Protein AF-A0A7C4MNN7-F1 (afdb_monomer_lite)

Foldseek 3Di:
DDPVVVVVVVVVVVCCVVPNPVRVVVVVVVVVVVVVVVVVVVLLVVLVVLVVVVVVVVVVPDDDDLADEAEECDGPSVVVSLCVVNPLSHLYAHQLVSLLVVLLVQFDPVCSVVLSVLSVVLLLDQALVSSLVSLVVSLVVCVVTGPVSSVSCVVCVVRNCSCNVLSPDPQLSVQSNDPCQPVVLVVQLCVQCVPVPDDDDPVSVVVSNVVSNVVVVVVDDDRGPPVCVVVSVVSSVVVSVVVVVVVVVVVVD

Structure (mmCIF, N/CA/C/O backbone):
data_AF-A0A7C4MNN7-F1
#
_entry.id   AF-A0A7C4MNN7-F1
#
loop_
_atom_site.group_PDB
_atom_site.id
_atom_site.type_symbol
_atom_site.label_atom_id
_atom_site.label_alt_id
_atom_site.label_comp_id
_atom_site.label_asym_id
_atom_site.label_entity_id
_atom_site.label_seq_id
_atom_site.pdbx_PDB_ins_code
_atom_site.Cartn_x
_atom_site.Cartn_y
_atom_site.Cartn_z
_atom_site.occupancy
_atom_site.B_iso_or_equiv
_atom_site.auth_seq_id
_atom_site.auth_comp_id
_atom_site.auth_asym_id
_atom_site.auth_atom_id
_atom_site.pdbx_PDB_model_num
ATOM 1 N N . MET A 1 1 ? 24.373 -1.310 -33.845 1.00 52.50 1 MET A N 1
ATOM 2 C CA . MET A 1 1 ? 24.826 -1.019 -32.458 1.00 52.50 1 MET A CA 1
ATOM 3 C C . MET A 1 1 ? 24.896 0.498 -32.294 1.00 52.50 1 MET A C 1
ATOM 5 O O . MET A 1 1 ? 25.499 1.123 -33.154 1.00 52.50 1 MET A O 1
ATOM 9 N N . LYS A 1 2 ? 24.251 1.105 -31.281 1.00 61.91 2 LYS A N 1
ATOM 10 C CA . LYS A 1 2 ? 24.210 2.578 -31.133 1.00 61.91 2 LYS A CA 1
ATOM 11 C C . LYS A 1 2 ? 25.632 3.145 -30.982 1.00 61.91 2 LYS A C 1
ATOM 13 O O . LYS A 1 2 ? 26.471 2.534 -30.321 1.00 61.91 2 LYS A O 1
ATOM 18 N N . GLU A 1 3 ? 25.910 4.297 -31.586 1.00 56.69 3 GLU A N 1
ATOM 19 C CA . GLU A 1 3 ? 27.247 4.918 -31.630 1.00 56.69 3 GLU A CA 1
ATOM 20 C C . GLU A 1 3 ? 27.840 5.160 -30.226 1.00 56.69 3 GLU A C 1
ATOM 22 O O . GLU A 1 3 ? 29.026 4.930 -29.976 1.00 56.69 3 GLU A O 1
ATOM 27 N N . THR A 1 4 ? 26.976 5.487 -29.262 1.00 60.72 4 THR A N 1
ATOM 28 C CA . THR A 1 4 ? 27.293 5.624 -27.832 1.00 60.72 4 THR A CA 1
ATOM 29 C C . THR A 1 4 ? 27.805 4.326 -27.201 1.00 60.72 4 THR A C 1
ATOM 31 O O . THR A 1 4 ? 28.711 4.348 -26.369 1.00 60.72 4 THR A O 1
ATOM 34 N N . THR A 1 5 ? 27.292 3.173 -27.633 1.00 64.56 5 THR A N 1
ATOM 35 C CA . THR A 1 5 ? 27.749 1.849 -27.189 1.00 64.56 5 THR A CA 1
ATOM 36 C C . THR A 1 5 ? 29.145 1.528 -27.729 1.00 64.56 5 THR A C 1
ATOM 38 O O . THR A 1 5 ? 29.947 0.914 -27.027 1.00 64.56 5 THR A O 1
ATOM 41 N N . ARG A 1 6 ? 29.469 1.967 -28.955 1.00 67.75 6 ARG A N 1
ATOM 42 C CA . ARG A 1 6 ? 30.790 1.756 -29.577 1.00 67.75 6 ARG A CA 1
ATOM 43 C C . ARG A 1 6 ? 31.863 2.625 -28.912 1.00 67.75 6 ARG A C 1
ATOM 45 O O . ARG A 1 6 ? 32.939 2.116 -28.607 1.00 67.75 6 ARG A O 1
ATOM 52 N N . LYS A 1 7 ? 31.534 3.887 -28.604 1.00 67.62 7 LYS A N 1
ATOM 53 C CA . LYS A 1 7 ? 32.402 4.811 -27.849 1.00 67.62 7 LYS A CA 1
ATOM 54 C C . LYS A 1 7 ? 32.669 4.312 -26.421 1.00 67.62 7 LYS A C 1
ATOM 56 O O . LYS A 1 7 ? 33.826 4.252 -26.021 1.00 67.62 7 LYS A O 1
ATOM 61 N N . ARG A 1 8 ? 31.643 3.830 -25.700 1.00 65.75 8 ARG A N 1
ATOM 62 C CA . ARG A 1 8 ? 31.816 3.204 -24.368 1.00 65.75 8 ARG A CA 1
ATOM 63 C C . ARG A 1 8 ? 32.746 1.990 -24.391 1.00 65.75 8 ARG A C 1
ATOM 65 O O . ARG A 1 8 ? 33.604 1.878 -23.526 1.00 65.75 8 ARG A O 1
ATOM 72 N N . LYS A 1 9 ? 32.598 1.094 -25.374 1.00 69.69 9 LYS A N 1
ATOM 73 C CA . LYS A 1 9 ? 33.459 -0.097 -25.484 1.00 69.69 9 LYS A CA 1
ATOM 74 C C . LYS A 1 9 ? 34.927 0.270 -25.728 1.00 69.69 9 LYS A C 1
ATOM 76 O O . LYS A 1 9 ? 35.781 -0.288 -25.053 1.00 69.69 9 LYS A O 1
ATOM 81 N N . LYS A 1 10 ? 35.214 1.228 -26.623 1.00 72.38 10 LYS A N 1
ATOM 82 C CA . LYS A 1 10 ? 36.588 1.723 -26.847 1.00 72.38 10 LYS A CA 1
ATOM 83 C C . LYS A 1 10 ? 37.181 2.387 -25.598 1.00 72.38 10 LYS A C 1
ATOM 85 O O . LYS A 1 10 ? 38.323 2.109 -25.263 1.00 72.38 10 LYS A O 1
ATOM 90 N N . ALA A 1 11 ? 36.396 3.195 -24.883 1.00 67.81 11 ALA A N 1
ATOM 91 C CA . ALA A 1 11 ? 36.844 3.840 -23.647 1.00 67.81 11 ALA A CA 1
ATOM 92 C C . ALA A 1 11 ? 37.175 2.831 -22.531 1.00 67.81 11 ALA A C 1
ATOM 94 O O . ALA A 1 11 ? 38.166 3.002 -21.836 1.00 67.81 11 ALA A O 1
ATOM 95 N N . ILE A 1 12 ? 36.389 1.754 -22.389 1.00 66.75 12 ILE A N 1
ATOM 96 C CA . ILE A 1 12 ? 36.645 0.687 -21.404 1.00 66.75 12 ILE A CA 1
ATOM 97 C C . ILE A 1 12 ? 37.947 -0.068 -21.707 1.00 66.75 12 ILE A C 1
ATOM 99 O O . ILE A 1 12 ? 38.637 -0.470 -20.775 1.00 66.75 12 ILE A O 1
ATOM 103 N N . VAL A 1 13 ? 38.278 -0.276 -22.987 1.00 70.12 13 VAL A N 1
ATOM 104 C CA . VAL A 1 13 ? 39.542 -0.916 -23.393 1.00 70.12 13 VAL A CA 1
ATOM 105 C C . VAL A 1 13 ? 40.729 -0.020 -23.037 1.00 70.12 13 VAL A C 1
ATOM 107 O O . VAL A 1 13 ? 41.607 -0.471 -22.312 1.00 70.12 13 VAL A O 1
ATOM 110 N N . GLY A 1 14 ? 40.686 1.265 -23.411 1.00 67.31 14 GLY A N 1
ATOM 111 C CA . GLY A 1 14 ? 41.754 2.215 -23.069 1.00 67.31 14 GLY A CA 1
ATOM 112 C C . GLY A 1 14 ? 41.933 2.425 -21.560 1.00 67.31 14 GLY A C 1
ATOM 113 O O . GLY A 1 14 ? 43.054 2.536 -21.080 1.00 67.31 14 GLY A O 1
ATOM 114 N N . PHE A 1 15 ? 40.849 2.396 -20.776 1.00 65.00 15 PHE A N 1
ATOM 115 C CA . PHE A 1 15 ? 40.939 2.450 -19.310 1.00 65.00 15 PHE A CA 1
ATOM 116 C C . PHE A 1 15 ? 41.583 1.194 -18.708 1.00 65.00 15 PHE A C 1
ATOM 118 O O . PHE A 1 15 ? 42.353 1.295 -17.757 1.00 65.00 15 PHE A O 1
ATOM 125 N N . LYS A 1 16 ? 41.271 0.005 -19.248 1.00 63.81 16 LYS A N 1
ATOM 126 C CA . LYS A 1 16 ? 41.870 -1.265 -18.800 1.00 63.81 16 LYS A CA 1
ATOM 127 C C . LYS A 1 16 ? 43.369 -1.317 -19.066 1.00 63.81 16 LYS A C 1
ATOM 129 O O . LYS A 1 16 ? 44.090 -1.847 -18.228 1.00 63.81 16 LYS A O 1
ATOM 134 N N . GLU A 1 17 ? 43.802 -0.771 -20.199 1.00 71.75 17 GLU A N 1
ATOM 135 C CA . GLU A 1 17 ? 45.216 -0.660 -20.570 1.00 71.75 17 GLU A CA 1
ATOM 136 C C . GLU A 1 17 ? 45.958 0.366 -19.699 1.00 71.75 17 GLU A C 1
ATOM 138 O O . GLU A 1 17 ? 47.092 0.116 -19.310 1.00 71.75 17 GLU A O 1
ATOM 143 N N . ALA A 1 18 ? 45.312 1.480 -19.337 1.00 67.06 18 ALA A N 1
ATOM 144 C CA . ALA A 1 18 ? 45.946 2.563 -18.581 1.00 67.06 18 ALA A CA 1
ATOM 145 C C . ALA A 1 18 ? 46.021 2.337 -17.060 1.00 67.06 18 ALA A C 1
ATOM 147 O O . ALA A 1 18 ? 46.969 2.789 -16.426 1.00 67.06 18 ALA A O 1
ATOM 148 N N . CYS A 1 19 ? 45.021 1.688 -16.453 1.00 72.31 19 CYS A N 1
ATOM 149 C CA . CYS A 1 19 ? 44.894 1.633 -14.989 1.00 72.31 19 CYS A CA 1
ATOM 150 C C . CYS A 1 19 ? 44.967 0.215 -14.404 1.00 72.31 19 CYS A C 1
ATOM 152 O O . CYS A 1 19 ? 45.047 0.059 -13.191 1.00 72.31 19 CYS A O 1
ATOM 154 N N . GLY A 1 20 ? 44.938 -0.827 -15.241 1.00 82.50 20 GLY A N 1
ATOM 155 C CA . GLY A 1 20 ? 44.898 -2.216 -14.787 1.00 82.50 20 GLY A CA 1
ATOM 156 C C . GLY A 1 20 ? 43.506 -2.668 -14.323 1.00 82.50 20 GLY A C 1
ATOM 157 O O . GLY A 1 20 ? 42.661 -1.892 -13.869 1.00 82.50 20 GLY A O 1
ATOM 158 N N . ARG A 1 21 ? 43.229 -3.970 -14.471 1.00 76.31 21 ARG A N 1
ATOM 159 C CA . ARG A 1 21 ? 41.903 -4.555 -14.195 1.00 76.31 21 ARG A CA 1
ATOM 160 C C . ARG A 1 21 ? 41.518 -4.483 -12.714 1.00 76.31 21 ARG A C 1
ATOM 162 O O . ARG A 1 21 ? 40.342 -4.278 -12.424 1.00 76.31 21 ARG A O 1
ATOM 169 N N . GLU A 1 22 ? 42.483 -4.641 -11.811 1.00 80.44 22 GLU A N 1
ATOM 170 C CA . GLU A 1 22 ? 42.262 -4.596 -10.359 1.00 80.44 22 GLU A CA 1
ATOM 171 C C . GLU A 1 22 ? 41.861 -3.204 -9.886 1.00 80.44 22 GLU A C 1
ATOM 173 O O . GLU A 1 22 ? 40.841 -3.066 -9.218 1.00 80.44 22 GLU A O 1
ATOM 178 N N . TRP A 1 23 ? 42.571 -2.166 -10.332 1.00 82.12 23 TRP A N 1
ATOM 179 C CA . TRP A 1 23 ? 42.227 -0.786 -9.996 1.00 82.12 23 TRP A CA 1
ATOM 180 C C . TRP A 1 23 ? 40.814 -0.424 -10.462 1.00 82.12 23 TRP A C 1
ATOM 182 O O . TRP A 1 23 ? 40.048 0.177 -9.716 1.00 82.12 23 TRP A O 1
ATOM 192 N N . ILE A 1 24 ? 40.413 -0.839 -11.671 1.00 79.62 24 ILE A N 1
ATOM 193 C CA . ILE A 1 24 ? 39.045 -0.605 -12.163 1.00 79.62 24 ILE A CA 1
ATOM 194 C C . ILE A 1 24 ? 38.013 -1.312 -11.282 1.00 79.62 24 ILE A C 1
ATOM 196 O O . ILE A 1 24 ? 36.966 -0.732 -10.998 1.00 79.62 24 ILE A O 1
ATOM 200 N N . LEU A 1 25 ? 38.274 -2.553 -10.864 1.00 81.38 25 LEU A N 1
ATOM 201 C CA . LEU A 1 25 ? 37.376 -3.283 -9.969 1.00 81.38 25 LEU A CA 1
ATOM 202 C C . LEU A 1 25 ? 37.276 -2.601 -8.603 1.00 81.38 25 LEU A C 1
ATOM 204 O O . LEU A 1 25 ? 36.169 -2.446 -8.096 1.00 81.38 25 LEU A O 1
ATOM 208 N N . GLU A 1 26 ? 38.396 -2.136 -8.053 1.00 86.06 26 GLU A N 1
ATOM 209 C CA . GLU A 1 26 ? 38.431 -1.416 -6.782 1.00 86.06 26 GLU A CA 1
ATOM 210 C C . GLU A 1 26 ? 37.688 -0.076 -6.870 1.00 86.06 26 GLU A C 1
ATOM 212 O O . GLU A 1 26 ? 36.871 0.241 -6.006 1.00 86.06 26 GLU A O 1
ATOM 217 N N . GLN A 1 27 ? 37.891 0.694 -7.943 1.00 83.88 27 GLN A N 1
ATOM 218 C CA . GLN A 1 27 ? 37.164 1.947 -8.159 1.00 83.88 27 GLN A CA 1
ATOM 219 C C . GLN A 1 27 ? 35.667 1.711 -8.358 1.00 83.88 27 GLN A C 1
ATOM 221 O O . GLN A 1 27 ? 34.851 2.430 -7.783 1.00 83.88 27 GLN A O 1
ATOM 226 N N . LEU A 1 28 ? 35.281 0.686 -9.124 1.00 83.69 28 LEU A N 1
ATOM 227 C CA . LEU A 1 28 ? 33.875 0.310 -9.259 1.00 83.69 28 LEU A CA 1
ATOM 228 C C . LEU A 1 28 ? 33.287 -0.083 -7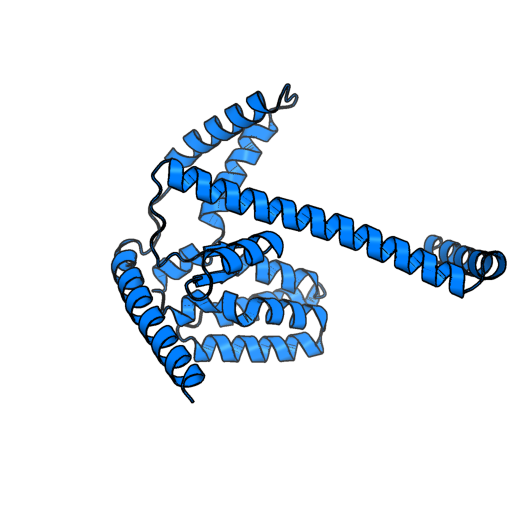.904 1.00 83.69 28 LEU A C 1
ATOM 230 O O . LEU A 1 28 ? 32.210 0.399 -7.566 1.00 83.69 28 LEU A O 1
ATOM 234 N N . TYR A 1 29 ? 33.996 -0.897 -7.119 1.00 87.75 29 TYR A N 1
ATOM 235 C CA . TYR A 1 29 ? 33.568 -1.282 -5.778 1.00 87.75 29 TYR A CA 1
ATOM 236 C C . TYR A 1 29 ? 33.363 -0.054 -4.882 1.00 87.75 29 TYR A C 1
ATOM 238 O O . TYR A 1 29 ? 32.280 0.102 -4.329 1.00 87.75 29 TYR A O 1
ATOM 246 N N . ARG A 1 30 ? 34.326 0.876 -4.826 1.00 82.88 30 ARG A N 1
ATOM 247 C CA . ARG A 1 30 ? 34.211 2.127 -4.054 1.00 82.88 30 ARG A CA 1
ATOM 248 C C . ARG A 1 30 ? 33.026 2.988 -4.499 1.00 82.88 30 ARG A C 1
ATOM 250 O O . ARG A 1 30 ? 32.321 3.549 -3.660 1.00 82.88 30 ARG A O 1
ATOM 257 N N . ILE A 1 31 ? 32.771 3.089 -5.805 1.00 86.62 31 ILE A N 1
ATOM 258 C CA . ILE A 1 31 ? 31.608 3.817 -6.338 1.00 86.62 31 ILE A CA 1
ATOM 259 C C . ILE A 1 31 ? 30.303 3.136 -5.904 1.00 86.62 31 ILE A C 1
ATOM 261 O O . ILE A 1 31 ? 29.375 3.812 -5.458 1.00 86.62 31 ILE A O 1
ATOM 265 N N . TYR A 1 32 ? 30.224 1.807 -6.000 1.00 85.69 32 TYR A N 1
ATOM 266 C CA . TYR A 1 32 ? 29.048 1.057 -5.559 1.00 85.69 32 TYR A CA 1
ATOM 267 C C . TYR A 1 32 ? 28.831 1.156 -4.049 1.00 85.69 32 TYR A C 1
ATOM 269 O O . TYR A 1 32 ? 27.701 1.357 -3.613 1.00 85.69 32 TYR A O 1
ATOM 277 N N . GLU A 1 33 ? 29.891 1.045 -3.256 1.00 86.06 33 GLU A N 1
ATOM 278 C CA . GLU A 1 33 ? 29.841 1.109 -1.799 1.00 86.06 33 GLU A CA 1
ATOM 279 C C . GLU A 1 33 ? 29.432 2.501 -1.310 1.00 86.06 33 GLU A C 1
ATOM 281 O O . GLU A 1 33 ? 28.479 2.620 -0.543 1.00 86.06 33 GLU A O 1
ATOM 286 N N . SER A 1 34 ? 30.066 3.562 -1.816 1.00 86.81 34 SER A N 1
ATOM 287 C CA . SER A 1 34 ? 29.692 4.944 -1.479 1.00 86.81 34 SER A CA 1
ATOM 288 C C . SER A 1 34 ? 28.270 5.289 -1.934 1.00 86.81 34 SER A C 1
ATOM 290 O O . SER A 1 34 ? 27.502 5.890 -1.180 1.00 86.81 34 SER A O 1
ATOM 292 N N . GLY A 1 35 ? 27.870 4.848 -3.132 1.00 82.44 35 GLY A N 1
ATOM 293 C CA . GLY A 1 35 ? 26.500 4.996 -3.622 1.00 82.44 35 GLY A CA 1
ATOM 294 C C . GLY A 1 35 ? 25.481 4.269 -2.739 1.00 82.44 35 GLY A C 1
ATOM 295 O O . GLY A 1 35 ? 24.437 4.834 -2.405 1.00 82.44 35 GLY A O 1
ATOM 296 N N . LYS A 1 36 ? 25.799 3.043 -2.306 1.00 85.94 36 LYS A N 1
ATOM 297 C CA . LYS A 1 36 ? 24.973 2.264 -1.378 1.00 85.94 36 LYS A CA 1
ATOM 298 C C . LYS A 1 36 ? 24.852 2.958 -0.021 1.00 85.94 36 LYS A C 1
ATOM 300 O O . LYS A 1 36 ? 23.736 3.127 0.453 1.00 85.94 36 LYS A O 1
ATOM 305 N N . GLN A 1 37 ? 25.955 3.431 0.558 1.00 82.69 37 GLN A N 1
ATOM 306 C CA . GLN A 1 37 ? 25.950 4.168 1.829 1.00 82.69 37 GLN A CA 1
ATOM 307 C C . GLN A 1 37 ? 25.085 5.435 1.759 1.00 82.69 37 GLN A C 1
ATOM 309 O O . GLN A 1 37 ? 24.302 5.707 2.672 1.00 82.69 37 GLN A O 1
ATOM 314 N N . GLY A 1 38 ? 25.179 6.195 0.663 1.00 80.94 38 GLY A N 1
ATOM 315 C CA . GLY A 1 38 ? 24.339 7.374 0.444 1.00 80.94 38 GLY A CA 1
ATOM 316 C C . GLY A 1 38 ? 22.850 7.027 0.372 1.00 80.94 38 GLY A C 1
ATOM 317 O O . GLY A 1 38 ? 22.022 7.687 1.004 1.00 80.94 38 GLY A O 1
ATOM 318 N N . PHE A 1 39 ? 22.506 5.957 -0.349 1.00 77.69 39 PHE A N 1
ATOM 319 C CA . PHE A 1 39 ? 21.133 5.465 -0.428 1.00 77.69 39 PHE A CA 1
ATOM 320 C C . PHE A 1 39 ? 20.619 4.963 0.929 1.00 77.69 39 PHE A C 1
ATOM 322 O O . PHE A 1 39 ? 19.524 5.340 1.346 1.00 77.69 39 PHE A O 1
ATOM 329 N N . ASP A 1 40 ? 21.416 4.179 1.654 1.00 80.00 40 ASP A N 1
ATOM 330 C CA . ASP A 1 40 ? 21.067 3.655 2.977 1.00 80.00 40 ASP A CA 1
ATOM 331 C C . ASP A 1 40 ? 20.830 4.795 3.981 1.00 80.00 40 ASP A C 1
ATOM 333 O O . ASP A 1 40 ? 19.839 4.777 4.714 1.00 80.00 40 ASP A O 1
ATOM 337 N N . SER A 1 41 ? 21.663 5.842 3.951 1.00 81.38 41 SER A N 1
ATOM 338 C CA . SER A 1 41 ? 21.472 7.063 4.746 1.00 81.38 41 SER A CA 1
ATOM 339 C C . SER A 1 41 ? 20.153 7.770 4.412 1.00 81.38 41 SER A C 1
ATOM 341 O O . SER A 1 41 ? 19.371 8.105 5.306 1.00 81.38 41 SER A O 1
ATOM 343 N N . MET A 1 42 ? 19.838 7.932 3.122 1.00 77.88 42 MET A N 1
ATOM 344 C CA . MET A 1 42 ? 18.561 8.507 2.685 1.00 77.88 42 MET A CA 1
ATOM 345 C C . MET A 1 42 ? 17.362 7.681 3.175 1.00 77.88 42 MET A C 1
ATOM 347 O O . MET A 1 42 ? 16.384 8.241 3.676 1.00 77.88 42 MET A O 1
ATOM 351 N N . MET A 1 43 ? 17.435 6.354 3.072 1.00 77.81 43 MET A N 1
ATOM 352 C CA . MET A 1 43 ? 16.369 5.466 3.538 1.00 77.81 43 MET A CA 1
ATOM 353 C C . MET A 1 43 ? 16.216 5.504 5.061 1.00 77.81 43 MET A C 1
ATOM 355 O O . MET A 1 43 ? 15.090 5.500 5.565 1.00 77.81 43 MET A O 1
ATOM 359 N N . MET A 1 44 ? 17.322 5.596 5.799 1.00 79.31 44 MET A N 1
ATOM 360 C CA . MET A 1 44 ? 17.313 5.734 7.254 1.00 79.31 44 MET A CA 1
ATOM 361 C C . MET A 1 44 ? 16.694 7.065 7.695 1.00 79.31 44 MET A C 1
ATOM 363 O O . MET A 1 44 ? 15.917 7.085 8.649 1.00 79.31 44 MET A O 1
ATOM 367 N N . ASN A 1 45 ? 16.934 8.152 6.955 1.00 86.25 45 ASN A N 1
ATOM 368 C CA . ASN A 1 45 ? 16.274 9.437 7.195 1.00 86.25 45 ASN A CA 1
ATOM 369 C C . ASN A 1 45 ? 14.752 9.339 7.043 1.00 86.25 45 ASN A C 1
ATOM 371 O O . ASN A 1 45 ? 14.020 9.866 7.877 1.00 86.25 45 ASN A O 1
ATOM 375 N N . LEU A 1 46 ? 14.263 8.616 6.032 1.00 83.38 46 LEU A N 1
ATOM 376 C CA . LEU A 1 46 ? 12.826 8.400 5.853 1.00 83.38 46 LEU A CA 1
ATOM 377 C C . LEU A 1 46 ? 12.214 7.609 7.023 1.00 83.38 46 LEU A C 1
ATOM 379 O O . LEU A 1 46 ? 11.141 7.963 7.514 1.00 83.38 46 LEU A O 1
ATOM 383 N N . GLY A 1 47 ? 12.910 6.572 7.501 1.00 86.62 47 GLY A N 1
ATOM 384 C CA . GLY A 1 47 ? 12.511 5.827 8.700 1.00 86.62 47 GLY A CA 1
ATOM 385 C C . GLY A 1 47 ? 12.481 6.710 9.953 1.00 86.62 47 GLY A C 1
ATOM 386 O O . GLY A 1 47 ? 11.493 6.726 10.689 1.00 86.62 47 GLY A O 1
ATOM 387 N N . LYS A 1 48 ? 13.512 7.541 10.149 1.00 89.19 48 LYS A N 1
ATOM 388 C CA . LYS A 1 48 ? 13.582 8.509 11.253 1.00 89.19 48 LYS A CA 1
ATOM 389 C C . LYS A 1 48 ? 12.417 9.500 11.219 1.00 89.19 48 LYS A C 1
ATOM 391 O O . LYS A 1 48 ? 11.744 9.676 12.231 1.00 89.19 48 LYS A O 1
ATOM 396 N N . MET A 1 49 ? 12.122 10.076 10.053 1.00 90.31 49 MET A N 1
ATOM 397 C CA . MET A 1 49 ? 10.979 10.979 9.875 1.00 90.31 49 MET A CA 1
ATOM 398 C C . MET A 1 49 ? 9.649 10.296 10.215 1.00 90.31 49 MET A C 1
ATOM 400 O O . MET A 1 49 ? 8.781 10.914 10.833 1.00 90.31 49 MET A O 1
ATOM 404 N N . MET A 1 50 ? 9.482 9.021 9.849 1.00 90.31 50 MET A N 1
ATOM 405 C CA . MET A 1 50 ? 8.294 8.247 10.216 1.00 90.31 50 MET A CA 1
ATOM 406 C C . MET A 1 50 ? 8.183 8.088 11.736 1.00 90.31 50 MET A C 1
ATOM 408 O O . MET A 1 50 ? 7.127 8.361 12.306 1.00 90.31 50 MET A O 1
ATOM 412 N N . ALA A 1 51 ? 9.270 7.694 12.404 1.00 90.50 51 ALA A N 1
ATOM 413 C CA . ALA A 1 51 ? 9.294 7.547 13.858 1.00 90.50 51 ALA A CA 1
ATOM 414 C C . ALA A 1 51 ? 8.955 8.869 14.564 1.00 90.50 51 ALA A C 1
ATOM 416 O O . ALA A 1 51 ? 8.099 8.894 15.451 1.00 90.50 51 ALA A O 1
ATOM 417 N N . GLU A 1 52 ? 9.579 9.971 14.140 1.00 93.19 52 GLU A N 1
ATOM 418 C CA . GLU A 1 52 ? 9.322 11.319 14.657 1.00 93.19 52 GLU A CA 1
ATOM 419 C C . GLU A 1 52 ? 7.867 11.744 14.459 1.00 93.19 52 GLU A C 1
ATOM 421 O O . GLU A 1 52 ? 7.258 12.294 15.377 1.00 93.19 52 GLU A O 1
ATOM 426 N N . THR A 1 53 ? 7.290 11.439 13.295 1.00 91.81 53 THR A N 1
ATOM 427 C CA . THR A 1 53 ? 5.889 11.741 12.983 1.00 91.81 53 THR A CA 1
ATOM 428 C C . THR A 1 53 ? 4.940 10.982 13.905 1.00 91.81 53 THR A C 1
ATOM 430 O O . THR A 1 53 ? 4.037 11.592 14.475 1.00 91.81 53 THR A O 1
ATOM 433 N N . ILE A 1 54 ? 5.163 9.680 14.113 1.00 90.50 54 ILE A N 1
ATOM 434 C CA . ILE A 1 54 ? 4.342 8.874 15.028 1.00 90.50 54 ILE A CA 1
ATOM 435 C C . ILE A 1 54 ? 4.429 9.435 16.455 1.00 90.50 54 ILE A C 1
ATOM 437 O O . ILE A 1 54 ? 3.399 9.707 17.068 1.00 90.50 54 ILE A O 1
ATOM 441 N N . MET A 1 55 ? 5.644 9.684 16.961 1.00 91.56 55 MET A N 1
ATOM 442 C CA . MET A 1 55 ? 5.845 10.257 18.301 1.00 91.56 55 MET A CA 1
ATOM 443 C C . MET A 1 55 ? 5.205 11.640 18.439 1.00 91.56 55 MET A C 1
ATOM 445 O O . MET A 1 55 ? 4.681 12.001 19.492 1.00 91.56 55 MET A O 1
ATOM 449 N N . TYR A 1 56 ? 5.259 12.456 17.387 1.00 94.19 56 TYR A N 1
ATOM 450 C CA . TYR A 1 56 ? 4.588 13.747 17.368 1.00 94.19 56 TYR A CA 1
ATOM 451 C C . TYR A 1 56 ? 3.065 13.590 17.457 1.00 94.19 56 TYR A C 1
ATOM 453 O O . TYR A 1 56 ? 2.446 14.268 18.272 1.00 94.19 56 TYR A O 1
ATOM 461 N N . MET A 1 57 ? 2.466 12.679 16.687 1.00 92.62 57 MET A N 1
ATOM 462 C CA . MET A 1 57 ? 1.022 12.422 16.727 1.00 92.62 57 MET A CA 1
ATOM 463 C C . MET A 1 57 ? 0.558 11.905 18.096 1.00 92.62 57 MET A C 1
ATOM 465 O O . MET A 1 57 ? -0.441 12.395 18.618 1.00 92.62 57 MET A O 1
ATOM 469 N N . GLU A 1 58 ? 1.299 10.986 18.715 1.00 92.25 58 GLU A N 1
ATOM 470 C CA . GLU A 1 58 ? 1.001 10.486 20.067 1.00 92.25 58 GLU A CA 1
ATOM 471 C C . GLU A 1 58 ? 1.080 11.597 21.117 1.00 92.25 58 GLU A C 1
ATOM 473 O O . GLU A 1 58 ? 0.162 11.753 21.920 1.00 92.25 58 GLU A O 1
ATOM 478 N N . ARG A 1 59 ? 2.118 12.447 21.066 1.00 94.94 59 ARG A N 1
ATOM 479 C CA . ARG A 1 59 ? 2.224 13.633 21.940 1.00 94.94 59 ARG A CA 1
ATOM 480 C C . ARG A 1 59 ? 1.071 14.617 21.751 1.00 94.94 59 ARG A C 1
ATOM 482 O O . ARG A 1 59 ? 0.758 15.376 22.661 1.00 94.94 59 ARG A O 1
ATOM 489 N N . ARG A 1 60 ? 0.446 14.623 20.572 1.00 94.94 60 ARG A N 1
ATOM 490 C CA . ARG A 1 60 ? -0.756 15.412 20.264 1.00 94.94 60 ARG A CA 1
ATOM 491 C C . ARG A 1 60 ? -2.057 14.706 20.664 1.00 94.94 60 ARG A C 1
ATOM 493 O O . ARG A 1 60 ? -3.121 15.276 20.446 1.00 94.94 60 ARG A O 1
ATOM 500 N N . GLY A 1 61 ? -1.978 13.513 21.254 1.00 93.31 61 GLY A N 1
ATOM 501 C CA . GLY A 1 61 ? -3.111 12.767 21.796 1.00 93.31 61 GLY A CA 1
ATOM 502 C C . GLY A 1 61 ? -3.619 11.628 20.912 1.00 93.31 61 GLY A C 1
ATOM 503 O O . GLY A 1 61 ? -4.611 11.000 21.278 1.00 93.31 61 GLY A O 1
ATOM 504 N N . LEU A 1 62 ? -2.974 11.329 19.774 1.00 91.44 62 LEU A N 1
ATOM 505 C CA . LEU A 1 62 ? -3.366 10.180 18.955 1.00 91.44 62 LEU A CA 1
ATOM 506 C C . LEU A 1 62 ? -3.052 8.879 19.702 1.00 91.44 62 LEU A C 1
ATOM 508 O O . LEU A 1 62 ? -1.896 8.481 19.819 1.00 91.44 62 LEU A O 1
ATOM 512 N N . GLN A 1 63 ? -4.096 8.200 20.166 1.00 87.75 63 GLN A N 1
ATOM 513 C CA . GLN A 1 63 ? -3.981 6.860 20.728 1.00 87.75 63 GLN A CA 1
ATOM 514 C C . GLN A 1 63 ? -3.861 5.864 19.576 1.00 87.75 63 GLN A C 1
ATOM 516 O O . GLN A 1 63 ? -4.825 5.633 18.848 1.00 87.75 63 GLN A O 1
ATOM 521 N N . ILE A 1 64 ? -2.672 5.295 19.382 1.00 83.69 64 ILE A N 1
ATOM 522 C CA . ILE A 1 64 ? -2.452 4.236 18.394 1.00 83.69 64 ILE A CA 1
ATOM 523 C C . ILE A 1 64 ? -2.763 2.905 19.087 1.00 83.69 64 ILE A C 1
ATOM 525 O O . ILE A 1 64 ? -1.973 2.460 19.925 1.00 83.69 64 ILE A O 1
ATOM 529 N N . PRO A 1 65 ? -3.915 2.267 18.800 1.00 77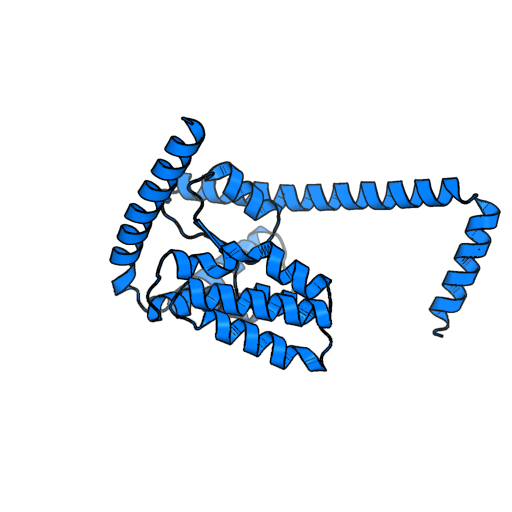.81 65 PRO A N 1
ATOM 530 C CA . PRO A 1 65 ? -4.276 1.029 19.468 1.00 77.81 65 PRO A CA 1
ATOM 531 C C . PRO A 1 65 ? -3.293 -0.081 19.092 1.00 77.81 65 PRO A C 1
ATOM 533 O O . PRO A 1 65 ? -2.614 -0.029 18.066 1.00 77.81 65 PRO A O 1
ATOM 536 N N . ARG A 1 66 ? -3.258 -1.151 19.894 1.00 70.94 66 ARG A N 1
ATOM 537 C CA . ARG A 1 66 ? -2.382 -2.310 19.639 1.00 70.94 66 ARG A CA 1
ATOM 538 C C . ARG A 1 66 ? -2.618 -2.971 18.274 1.00 70.94 66 ARG A C 1
ATOM 540 O O . ARG A 1 66 ? -1.775 -3.745 17.837 1.00 70.94 66 ARG A O 1
ATOM 547 N N . ARG A 1 67 ? -3.759 -2.705 17.631 1.00 80.25 67 ARG A N 1
ATOM 548 C CA . ARG A 1 67 ? -4.225 -3.384 16.419 1.00 80.25 67 ARG A CA 1
ATOM 549 C C . ARG A 1 67 ? -4.583 -2.366 15.350 1.00 80.25 67 ARG A C 1
ATOM 551 O O . ARG A 1 67 ? -5.736 -1.998 15.162 1.00 80.25 67 ARG A O 1
ATOM 558 N N . VAL A 1 68 ? -3.543 -1.912 14.663 1.00 88.62 68 VAL A N 1
ATOM 559 C CA . VAL A 1 68 ? -3.626 -1.021 13.504 1.00 88.62 68 VAL A CA 1
ATOM 560 C C . VAL A 1 68 ? -3.115 -1.771 12.287 1.00 88.62 68 VAL A C 1
ATOM 562 O O . VAL A 1 68 ? -2.041 -2.368 12.334 1.00 88.62 68 VAL A O 1
ATOM 565 N N . ILE A 1 69 ? -3.875 -1.718 11.193 1.00 91.38 69 ILE A N 1
ATOM 566 C CA . ILE A 1 69 ? -3.393 -2.164 9.887 1.00 91.38 69 ILE A CA 1
ATOM 567 C C . ILE A 1 69 ? -2.577 -1.024 9.286 1.00 91.38 69 ILE A C 1
ATOM 569 O O . ILE A 1 69 ? -3.119 0.022 8.924 1.00 91.38 69 ILE A O 1
ATOM 573 N N . TRP A 1 70 ? -1.275 -1.234 9.157 1.00 92.50 70 TRP A N 1
ATOM 574 C CA . TRP A 1 70 ? -0.388 -0.316 8.457 1.00 92.50 70 TRP A CA 1
ATOM 575 C C . TRP A 1 70 ? -0.405 -0.653 6.974 1.00 92.50 70 TRP A C 1
ATOM 577 O O . TRP A 1 70 ? -0.049 -1.765 6.601 1.00 92.50 70 TRP A O 1
ATOM 587 N N . VAL A 1 71 ? -0.801 0.288 6.118 1.00 92.38 71 VAL A N 1
ATOM 588 C CA . VAL A 1 71 ? -0.771 0.103 4.660 1.00 92.38 71 VAL A CA 1
ATOM 589 C C . VAL A 1 71 ? 0.323 0.984 4.072 1.00 92.38 71 VAL A C 1
ATOM 591 O O . VAL A 1 71 ? 0.248 2.206 4.179 1.00 92.38 71 VAL A O 1
ATOM 594 N N . THR A 1 72 ? 1.335 0.388 3.438 1.00 91.75 72 THR A N 1
ATOM 595 C CA . THR A 1 72 ? 2.432 1.145 2.808 1.00 91.75 72 THR A CA 1
ATOM 596 C C . THR A 1 72 ? 2.672 0.703 1.365 1.00 91.75 72 THR A C 1
ATOM 598 O O . THR A 1 72 ? 2.504 -0.465 1.022 1.00 91.75 72 THR A O 1
ATOM 601 N N . ASP A 1 73 ? 3.064 1.632 0.487 1.00 86.94 73 ASP A N 1
ATOM 602 C CA . ASP A 1 73 ? 3.544 1.300 -0.867 1.00 86.94 73 ASP A CA 1
ATOM 603 C C . ASP A 1 73 ? 4.853 0.489 -0.789 1.00 86.94 73 ASP A C 1
ATOM 605 O O . ASP A 1 73 ? 5.002 -0.580 -1.389 1.00 86.94 73 ASP A O 1
ATOM 609 N N . GLY A 1 74 ? 5.771 0.937 0.064 1.00 82.38 74 GLY A N 1
ATOM 610 C CA . GLY A 1 74 ? 7.048 0.293 0.316 1.00 82.38 74 GLY A CA 1
ATOM 611 C C . GLY A 1 74 ? 7.971 1.194 1.120 1.00 82.38 74 GLY A C 1
ATOM 612 O O . GLY A 1 74 ? 7.516 1.942 1.983 1.00 82.38 74 GLY A O 1
ATOM 613 N N . GLY A 1 75 ? 9.264 1.118 0.813 1.00 84.69 75 GLY A N 1
ATOM 614 C CA . GLY A 1 75 ? 10.314 1.874 1.487 1.00 84.69 75 GLY A CA 1
ATOM 615 C C . GLY A 1 75 ? 10.898 1.082 2.649 1.00 84.69 75 GLY A C 1
ATOM 616 O O . GLY A 1 75 ? 10.304 1.010 3.723 1.00 84.69 75 GLY A O 1
ATOM 617 N N . SER A 1 76 ? 12.084 0.509 2.436 1.00 85.44 76 SER A N 1
ATOM 618 C CA . SER A 1 76 ? 12.778 -0.318 3.430 1.00 85.44 76 SER A CA 1
ATOM 619 C C . SER A 1 76 ? 12.950 0.400 4.770 1.00 85.44 76 SER A C 1
ATOM 621 O O . SER A 1 76 ? 12.723 -0.213 5.805 1.00 85.44 76 SER A O 1
ATOM 623 N N . GLY A 1 77 ? 13.244 1.705 4.758 1.00 87.88 77 GLY A N 1
ATOM 624 C CA . GLY A 1 77 ? 13.325 2.537 5.962 1.00 87.88 77 GLY A CA 1
ATOM 625 C C . GLY A 1 77 ? 12.012 2.615 6.747 1.00 87.88 77 GLY A C 1
ATOM 626 O O . GLY A 1 77 ? 12.009 2.371 7.947 1.00 87.88 77 GLY A O 1
ATOM 627 N N . ILE A 1 78 ? 10.883 2.871 6.074 1.00 90.38 78 ILE A N 1
ATOM 628 C CA . ILE A 1 78 ? 9.556 2.925 6.719 1.00 90.38 78 ILE A CA 1
ATOM 629 C C . ILE A 1 78 ? 9.198 1.555 7.295 1.00 90.38 78 ILE A C 1
ATOM 631 O O . ILE A 1 78 ? 8.788 1.451 8.448 1.00 90.38 78 ILE A O 1
ATOM 635 N N . ILE A 1 79 ? 9.371 0.497 6.499 1.00 91.25 79 ILE A N 1
ATOM 636 C CA . ILE A 1 79 ? 9.044 -0.872 6.910 1.00 91.25 79 ILE A CA 1
ATOM 637 C C . ILE A 1 79 ? 9.906 -1.289 8.101 1.00 91.25 79 ILE A C 1
ATOM 639 O O . ILE A 1 79 ? 9.382 -1.850 9.060 1.00 91.25 79 ILE A O 1
ATOM 643 N N . LYS A 1 80 ? 11.208 -0.983 8.071 1.00 91.38 80 LYS A N 1
ATOM 644 C CA . LYS A 1 80 ? 12.128 -1.240 9.180 1.00 91.38 80 LYS A CA 1
ATOM 645 C C . LYS A 1 80 ? 11.673 -0.520 10.447 1.00 91.38 80 LYS A C 1
ATOM 647 O O . LYS A 1 80 ? 11.503 -1.178 11.464 1.00 91.38 80 LYS A O 1
ATOM 652 N N . THR A 1 81 ? 11.371 0.775 10.373 1.00 92.06 81 THR A N 1
ATOM 653 C CA . THR A 1 81 ? 10.875 1.542 11.526 1.00 92.06 81 THR A CA 1
ATOM 654 C C . THR A 1 81 ? 9.567 0.983 12.087 1.00 92.06 81 THR A C 1
ATOM 656 O O . THR A 1 81 ? 9.404 0.900 13.303 1.00 92.06 81 THR A O 1
ATOM 659 N N . LEU A 1 82 ? 8.631 0.565 11.229 1.00 91.12 82 LEU A N 1
ATOM 660 C CA . LEU A 1 82 ? 7.398 -0.086 11.677 1.00 91.12 82 LEU A CA 1
ATOM 661 C C . LEU A 1 82 ? 7.687 -1.422 12.376 1.00 91.12 82 LEU A C 1
ATOM 663 O O . LEU A 1 82 ? 7.110 -1.692 13.429 1.00 91.12 82 LEU A O 1
ATOM 667 N N . LYS A 1 83 ? 8.595 -2.238 11.824 1.00 91.06 83 LYS A N 1
ATOM 668 C CA . LYS A 1 83 ? 9.012 -3.520 12.416 1.00 91.06 83 LYS A CA 1
ATOM 669 C C . LYS A 1 83 ? 9.705 -3.323 13.763 1.00 91.06 83 LYS A C 1
ATOM 671 O O . LYS A 1 83 ? 9.364 -4.016 14.711 1.00 91.06 83 LYS A O 1
ATOM 676 N N . GLU A 1 84 ? 10.612 -2.358 13.874 1.00 91.44 84 GLU A N 1
ATOM 677 C CA . GLU A 1 84 ? 11.309 -2.031 15.125 1.00 91.44 84 GLU A CA 1
ATOM 678 C C . GLU A 1 84 ? 10.343 -1.535 16.205 1.00 91.44 84 GLU A C 1
ATOM 680 O O . GLU A 1 84 ? 10.449 -1.926 17.364 1.00 91.44 84 GLU A O 1
ATOM 685 N N . ARG A 1 85 ? 9.368 -0.701 15.826 1.00 87.88 85 ARG A N 1
ATOM 686 C CA . ARG A 1 85 ? 8.433 -0.095 16.777 1.00 87.88 85 ARG A CA 1
ATOM 687 C C . ARG A 1 85 ? 7.333 -1.044 17.245 1.00 87.88 85 ARG A C 1
ATOM 689 O O . ARG A 1 85 ? 6.986 -1.042 18.423 1.00 87.88 85 ARG A O 1
ATOM 696 N N . PHE A 1 86 ? 6.737 -1.801 16.326 1.00 87.56 86 PHE A N 1
ATOM 697 C CA . PHE A 1 86 ? 5.559 -2.626 16.618 1.00 87.56 86 PHE A CA 1
ATOM 698 C C . PHE A 1 86 ? 5.888 -4.118 16.756 1.00 87.56 86 PHE A C 1
ATOM 700 O O . PHE A 1 86 ? 5.090 -4.865 17.329 1.00 87.56 86 PHE A O 1
ATOM 707 N N . GLY A 1 87 ? 7.061 -4.563 16.296 1.00 87.62 87 GLY A N 1
ATOM 708 C CA . GLY A 1 87 ? 7.538 -5.938 16.439 1.00 87.62 87 GLY A CA 1
ATOM 709 C C . GLY A 1 87 ? 6.521 -6.966 15.946 1.00 87.62 87 GLY A C 1
ATOM 710 O O . GLY A 1 87 ? 5.889 -6.788 14.906 1.00 87.62 87 GLY A O 1
ATOM 711 N N . LYS A 1 88 ? 6.304 -8.017 16.748 1.00 83.12 88 LYS A N 1
ATOM 712 C CA . LYS A 1 88 ? 5.315 -9.079 16.481 1.00 83.12 88 LYS A CA 1
ATOM 713 C C . LYS A 1 88 ? 3.864 -8.572 16.382 1.00 83.12 88 LYS A C 1
ATOM 715 O O . LYS A 1 88 ? 3.007 -9.282 15.877 1.00 83.12 88 LYS A O 1
ATOM 720 N N . LYS A 1 89 ? 3.566 -7.359 16.863 1.00 83.88 89 LYS A N 1
ATOM 721 C CA . LYS A 1 89 ? 2.219 -6.761 16.800 1.00 83.88 89 LYS A CA 1
ATOM 722 C C . LYS A 1 89 ? 1.980 -5.992 15.498 1.00 83.88 89 LYS A C 1
ATOM 724 O O . LYS A 1 89 ? 0.890 -5.457 15.300 1.00 83.88 89 LYS A O 1
ATOM 729 N N . LEU A 1 90 ? 2.987 -5.891 14.627 1.00 89.31 90 LEU A N 1
ATOM 730 C CA . LEU A 1 90 ? 2.861 -5.196 13.356 1.00 89.31 90 LEU A CA 1
ATOM 731 C C . LEU A 1 90 ? 1.943 -5.974 12.408 1.00 89.31 90 LEU A C 1
ATOM 733 O O . LEU A 1 90 ? 2.316 -7.013 11.874 1.00 89.31 90 LEU A O 1
ATOM 737 N N . ILE A 1 91 ? 0.778 -5.404 12.120 1.00 92.00 91 ILE A N 1
ATOM 738 C CA . ILE A 1 91 ? -0.099 -5.876 11.052 1.00 92.00 91 ILE A CA 1
ATOM 739 C C . ILE A 1 91 ? 0.161 -4.997 9.832 1.00 92.00 91 ILE A C 1
ATOM 741 O O . ILE A 1 91 ? -0.339 -3.875 9.735 1.00 92.00 91 ILE A O 1
ATOM 745 N N . HIS A 1 92 ? 0.999 -5.486 8.920 1.00 92.94 92 HIS A N 1
ATOM 746 C CA . HIS A 1 92 ? 1.448 -4.731 7.752 1.00 92.94 92 HIS A CA 1
ATOM 747 C C . HIS A 1 92 ? 0.830 -5.274 6.466 1.00 92.94 92 HIS A C 1
ATOM 749 O O . HIS A 1 92 ? 0.883 -6.465 6.184 1.00 92.94 92 HIS A O 1
ATOM 755 N N . GLN A 1 93 ? 0.254 -4.372 5.681 1.00 94.12 93 GLN A N 1
ATOM 756 C CA . GLN A 1 93 ? -0.229 -4.613 4.333 1.00 94.12 93 GLN A CA 1
ATOM 757 C C . GLN A 1 93 ? 0.621 -3.811 3.344 1.00 94.12 93 GLN A C 1
ATOM 759 O O . GLN A 1 93 ? 0.777 -2.590 3.470 1.00 94.12 93 GLN A O 1
ATOM 764 N N . ARG A 1 94 ? 1.104 -4.469 2.289 1.00 94.06 94 ARG A N 1
ATOM 765 C CA . ARG A 1 94 ? 1.691 -3.774 1.139 1.00 94.06 94 ARG A CA 1
ATOM 766 C C . ARG A 1 94 ? 0.593 -3.362 0.169 1.00 94.06 94 ARG A C 1
ATOM 768 O O . ARG A 1 94 ? -0.347 -4.111 -0.106 1.00 94.06 94 ARG A O 1
ATOM 775 N N . CYS A 1 95 ? 0.683 -2.133 -0.331 1.00 94.19 95 CYS A N 1
ATOM 776 C CA . CYS A 1 95 ? -0.308 -1.582 -1.242 1.00 94.19 95 CYS A CA 1
ATOM 777 C C . CYS A 1 95 ? -0.321 -2.389 -2.542 1.00 94.19 95 CYS A C 1
ATOM 779 O O . CYS A 1 95 ? 0.638 -2.375 -3.314 1.00 94.19 95 CYS A O 1
ATOM 781 N N . THR A 1 96 ? -1.438 -3.056 -2.810 1.00 95.12 96 THR A N 1
ATOM 782 C CA . THR A 1 96 ? -1.553 -3.964 -3.952 1.00 95.12 96 THR A CA 1
ATOM 783 C C . THR A 1 96 ? -1.519 -3.231 -5.290 1.00 95.12 96 THR A C 1
ATOM 785 O O . THR A 1 96 ? -0.937 -3.740 -6.239 1.00 95.12 96 THR A O 1
ATOM 788 N N . ILE A 1 97 ? -2.045 -2.004 -5.369 1.00 94.31 97 ILE A N 1
ATOM 789 C CA . ILE A 1 97 ? -1.997 -1.181 -6.591 1.00 94.31 97 ILE A CA 1
ATOM 790 C C . ILE A 1 97 ? -0.563 -0.817 -6.963 1.00 94.31 97 ILE A C 1
ATOM 792 O O . ILE A 1 97 ? -0.166 -0.923 -8.124 1.00 94.31 97 ILE A O 1
ATOM 796 N N . HIS A 1 98 ? 0.231 -0.376 -5.990 1.00 94.31 98 HIS A N 1
ATOM 797 C CA . HIS A 1 98 ? 1.623 -0.048 -6.265 1.00 94.31 98 HIS A CA 1
ATOM 798 C C . HIS A 1 98 ? 2.453 -1.297 -6.532 1.00 94.31 98 HIS A C 1
ATOM 800 O O . HIS A 1 98 ? 3.308 -1.281 -7.419 1.00 94.31 98 HIS A O 1
ATOM 806 N N . LYS A 1 99 ? 2.156 -2.402 -5.839 1.00 95.00 99 LYS A N 1
ATOM 807 C CA . LYS A 1 99 ? 2.818 -3.675 -6.098 1.00 95.00 99 LYS A CA 1
ATOM 808 C C . LYS A 1 99 ? 2.584 -4.167 -7.523 1.00 95.00 99 LYS A C 1
ATOM 810 O O . LYS A 1 99 ? 3.545 -4.489 -8.212 1.00 95.00 99 LYS A O 1
ATOM 815 N N . ASP A 1 100 ? 1.339 -4.128 -7.981 1.00 96.38 100 ASP A N 1
ATOM 816 C CA . ASP A 1 100 ? 0.954 -4.445 -9.355 1.00 96.38 100 ASP A CA 1
ATOM 817 C C . ASP A 1 100 ? 1.725 -3.585 -10.371 1.00 96.38 100 ASP A C 1
ATOM 819 O O . ASP A 1 100 ? 2.378 -4.104 -11.277 1.00 96.38 100 ASP A O 1
ATOM 823 N N . ARG A 1 101 ? 1.771 -2.262 -10.161 1.00 95.12 101 ARG A N 1
ATOM 824 C CA . ARG A 1 101 ? 2.584 -1.360 -10.996 1.00 95.12 101 ARG A CA 1
ATOM 825 C C . ARG A 1 101 ? 4.067 -1.737 -10.982 1.00 95.12 101 ARG A C 1
ATOM 827 O O . ARG A 1 101 ? 4.712 -1.643 -12.024 1.00 95.12 101 ARG A O 1
ATOM 834 N N . ASN A 1 102 ? 4.621 -2.134 -9.837 1.00 95.38 102 ASN A N 1
ATOM 835 C CA . ASN A 1 102 ? 6.024 -2.534 -9.726 1.00 95.38 102 ASN A CA 1
ATOM 836 C C . ASN A 1 102 ? 6.304 -3.824 -10.507 1.00 95.38 102 ASN A C 1
ATOM 838 O O . ASN A 1 102 ? 7.231 -3.835 -11.311 1.00 95.38 102 ASN A O 1
ATOM 842 N N . ILE A 1 103 ? 5.452 -4.846 -10.392 1.00 96.50 103 ILE A N 1
ATOM 843 C CA . ILE A 1 103 ? 5.545 -6.080 -11.191 1.00 96.50 103 ILE A CA 1
ATOM 844 C C . ILE A 1 103 ? 5.460 -5.748 -12.691 1.00 96.50 103 ILE A C 1
ATOM 846 O O . ILE A 1 103 ? 6.308 -6.163 -13.484 1.00 96.50 103 ILE A O 1
ATOM 850 N N . GLN A 1 104 ? 4.492 -4.915 -13.087 1.00 96.69 104 GLN A N 1
ATOM 851 C CA . GLN A 1 104 ? 4.299 -4.516 -14.484 1.00 96.69 104 GLN A CA 1
ATOM 852 C C . GLN A 1 104 ? 5.492 -3.753 -15.090 1.00 96.69 104 GLN A C 1
ATOM 854 O O . GLN A 1 104 ? 5.698 -3.803 -16.308 1.00 96.69 104 GLN A O 1
ATOM 859 N N . LYS A 1 105 ? 6.282 -3.036 -14.277 1.00 96.19 105 LYS A N 1
ATOM 860 C CA . LYS A 1 105 ? 7.493 -2.333 -14.742 1.00 96.19 105 LYS A CA 1
ATOM 861 C C . LYS A 1 105 ? 8.580 -3.301 -15.211 1.00 96.19 105 LYS A C 1
ATOM 863 O O . LYS A 1 105 ? 9.290 -2.959 -16.154 1.00 96.19 105 LYS A O 1
ATOM 868 N N . HIS A 1 106 ? 8.687 -4.479 -14.595 1.00 96.00 106 HIS A N 1
ATOM 869 C CA . HIS A 1 106 ? 9.688 -5.490 -14.947 1.00 96.00 106 HIS A CA 1
ATOM 870 C C . HIS A 1 106 ? 9.325 -6.269 -16.218 1.00 96.00 106 HIS A C 1
ATOM 872 O O . HIS A 1 106 ? 10.211 -6.688 -16.961 1.00 96.00 106 HIS A O 1
ATOM 878 N N . VAL A 1 107 ? 8.032 -6.429 -16.515 1.00 95.94 107 VAL A N 1
ATOM 879 C CA . VAL A 1 107 ? 7.581 -7.202 -17.682 1.00 95.94 107 VAL A CA 1
ATOM 880 C C . VAL A 1 107 ? 7.452 -6.354 -18.955 1.00 95.94 107 VAL A C 1
ATOM 882 O O . VAL A 1 107 ? 7.094 -5.166 -18.944 1.00 95.94 107 VAL A O 1
ATOM 885 N N . ALA A 1 108 ? 7.710 -6.994 -20.099 1.00 95.88 108 ALA A N 1
ATOM 886 C CA . ALA A 1 108 ? 7.526 -6.396 -21.418 1.00 95.88 108 ALA A CA 1
ATOM 887 C C . ALA A 1 108 ? 6.054 -6.019 -21.671 1.00 95.88 108 ALA A C 1
ATOM 889 O O . ALA A 1 108 ? 5.137 -6.686 -21.191 1.00 95.88 108 ALA A O 1
ATOM 890 N N . LYS A 1 109 ? 5.814 -4.976 -22.484 1.00 96.56 109 LYS A N 1
ATOM 891 C CA . LYS A 1 109 ? 4.471 -4.403 -22.719 1.00 96.56 109 LYS A CA 1
ATOM 892 C C . LYS A 1 109 ? 3.406 -5.443 -23.094 1.00 96.56 109 LYS A C 1
ATOM 894 O O . LYS A 1 109 ? 2.295 -5.352 -22.583 1.00 96.56 109 LYS A O 1
ATOM 899 N N . LYS A 1 110 ? 3.757 -6.438 -23.920 1.00 97.00 110 LYS A N 1
ATOM 900 C CA . LYS A 1 110 ? 2.843 -7.511 -24.354 1.00 97.00 110 LYS A CA 1
ATOM 901 C C . LYS A 1 110 ? 2.261 -8.344 -23.204 1.00 97.00 110 LYS A C 1
ATOM 903 O O . LYS A 1 110 ? 1.125 -8.780 -23.308 1.00 97.00 110 LYS A O 1
ATOM 908 N N . TYR A 1 111 ? 2.995 -8.506 -22.100 1.00 97.19 111 TYR A N 1
ATOM 909 C CA . TYR A 1 111 ? 2.575 -9.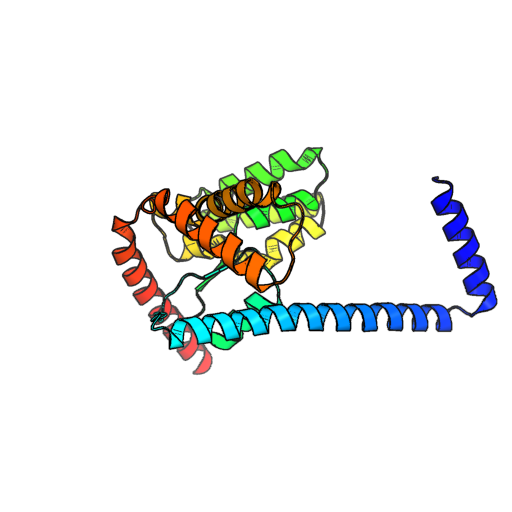334 -20.963 1.00 97.19 111 TYR A CA 1
ATOM 910 C C . TYR A 1 111 ? 1.903 -8.538 -19.837 1.00 97.19 111 TYR A C 1
ATOM 912 O O . TYR A 1 111 ? 1.313 -9.129 -18.940 1.00 97.19 111 TYR A O 1
ATOM 920 N N . ARG A 1 112 ? 1.953 -7.197 -19.863 1.00 97.19 112 ARG A N 1
ATOM 921 C CA . ARG A 1 112 ? 1.450 -6.355 -18.757 1.00 97.19 112 ARG A CA 1
ATOM 922 C C . ARG A 1 112 ? -0.034 -6.553 -18.473 1.00 97.19 112 ARG A C 1
ATOM 924 O O . ARG A 1 112 ? -0.416 -6.617 -17.311 1.00 97.19 112 ARG A O 1
ATOM 931 N N . LYS A 1 113 ? -0.857 -6.668 -19.522 1.00 97.56 113 LYS A N 1
ATOM 932 C CA . LYS A 1 113 ? -2.308 -6.866 -19.377 1.00 97.56 113 LYS A CA 1
ATOM 933 C C . LYS A 1 113 ? -2.623 -8.202 -18.702 1.00 97.56 113 LYS A C 1
ATOM 935 O O . LYS A 1 113 ? -3.468 -8.247 -17.815 1.00 97.56 113 LYS A O 1
ATOM 940 N N . GLU A 1 114 ? -1.926 -9.263 -19.099 1.00 97.94 114 GLU A N 1
ATOM 941 C CA . GLU A 1 114 ? -2.102 -10.590 -18.510 1.00 97.94 114 GLU A CA 1
ATOM 942 C C . GLU A 1 114 ? -1.592 -10.638 -17.064 1.00 97.94 114 GLU A C 1
ATOM 944 O O . GLU A 1 114 ? -2.306 -11.121 -16.190 1.00 97.94 114 GLU A O 1
ATOM 949 N N . ALA A 1 115 ? -0.416 -10.059 -16.792 1.00 97.69 115 ALA A N 1
ATOM 950 C CA . ALA A 1 115 ? 0.134 -9.962 -15.439 1.00 97.69 115 ALA A CA 1
ATOM 951 C C . ALA A 1 115 ? -0.815 -9.211 -14.490 1.00 97.69 115 ALA A C 1
ATOM 953 O O . ALA A 1 115 ? -1.104 -9.692 -13.397 1.00 97.69 115 ALA A O 1
ATOM 954 N N . HIS A 1 116 ? -1.346 -8.067 -14.938 1.00 97.69 116 HIS A N 1
ATOM 955 C CA . HIS A 1 116 ? -2.335 -7.292 -14.192 1.00 97.69 116 HIS A CA 1
ATOM 956 C C . HIS A 1 116 ? -3.597 -8.109 -13.900 1.00 97.69 116 HIS A C 1
ATOM 958 O O . HIS A 1 116 ? -4.061 -8.144 -12.763 1.00 97.69 116 HIS A O 1
ATOM 964 N N . MET A 1 117 ? -4.144 -8.780 -14.920 1.00 98.19 117 MET A N 1
ATOM 965 C CA . MET A 1 117 ? -5.347 -9.599 -14.779 1.00 98.19 117 MET A CA 1
ATOM 966 C C . MET A 1 117 ? -5.128 -10.722 -13.761 1.00 98.19 117 MET A C 1
ATOM 968 O O . MET A 1 117 ? -5.866 -10.783 -12.784 1.00 98.19 117 MET A O 1
ATOM 972 N N . ARG A 1 118 ? -4.064 -11.523 -13.910 1.00 98.12 118 ARG A N 1
ATOM 973 C CA . ARG A 1 118 ? -3.728 -12.616 -12.979 1.00 98.12 118 ARG A CA 1
ATOM 974 C C . ARG A 1 118 ? -3.613 -12.116 -11.537 1.00 98.12 118 ARG A C 1
ATOM 976 O O . ARG A 1 118 ? -4.213 -12.698 -10.635 1.00 98.12 118 ARG A O 1
ATOM 983 N N . PHE A 1 119 ? -2.903 -11.005 -11.332 1.00 97.69 119 PHE A N 1
ATOM 984 C CA . PHE A 1 119 ? -2.724 -10.409 -10.008 1.00 97.69 119 PHE A CA 1
ATOM 985 C C . PHE A 1 119 ? -4.050 -9.949 -9.394 1.00 97.69 119 PHE A C 1
ATOM 987 O O . PHE A 1 119 ? -4.339 -10.217 -8.228 1.00 97.69 119 PHE A O 1
ATOM 994 N N . ARG A 1 120 ? -4.885 -9.264 -10.182 1.00 96.62 120 ARG A N 1
ATOM 995 C CA . ARG A 1 120 ? -6.196 -8.776 -9.737 1.00 96.62 120 ARG A CA 1
ATOM 996 C C . ARG A 1 120 ? -7.149 -9.922 -9.419 1.00 96.62 120 ARG A C 1
ATOM 998 O O . ARG A 1 120 ? -7.766 -9.886 -8.359 1.00 96.62 120 ARG A O 1
ATOM 1005 N N . THR A 1 121 ? -7.214 -10.945 -10.268 1.00 97.25 121 THR A N 1
ATOM 1006 C CA . THR A 1 121 ? -8.069 -12.120 -10.053 1.00 97.25 121 THR A CA 1
ATOM 1007 C C . THR A 1 121 ? -7.683 -12.878 -8.785 1.00 97.25 121 THR A C 1
ATOM 1009 O O . THR A 1 121 ? -8.567 -13.309 -8.046 1.00 97.25 121 THR A O 1
ATOM 1012 N N . ALA A 1 122 ? -6.386 -12.992 -8.482 1.00 97.00 122 ALA A N 1
ATOM 1013 C CA . ALA A 1 122 ? -5.929 -13.595 -7.231 1.00 97.00 122 ALA A CA 1
ATOM 1014 C C . ALA A 1 122 ? -6.397 -12.796 -5.999 1.00 97.00 122 ALA A C 1
ATOM 1016 O O . ALA A 1 122 ? -6.909 -13.362 -5.037 1.00 97.00 122 ALA A O 1
ATOM 1017 N N . LEU A 1 123 ? -6.295 -11.463 -6.039 1.00 95.00 123 LEU A N 1
ATOM 1018 C CA . LEU A 1 123 ? -6.714 -10.600 -4.925 1.00 95.00 123 LEU A CA 1
ATOM 1019 C C . LEU A 1 123 ? -8.238 -10.470 -4.771 1.00 95.00 123 LEU A C 1
ATOM 1021 O O . LEU A 1 123 ? -8.725 -10.071 -3.709 1.00 95.00 123 LEU A O 1
ATOM 1025 N N . GLU A 1 124 ? -9.002 -10.788 -5.813 1.00 94.19 124 GLU A N 1
ATOM 1026 C CA . GLU A 1 124 ? -10.466 -10.802 -5.779 1.00 94.19 124 GLU A CA 1
ATOM 1027 C C . GLU A 1 124 ? -11.033 -12.035 -5.065 1.00 94.19 124 GLU A C 1
ATOM 1029 O O . GLU A 1 124 ? -12.171 -11.975 -4.590 1.00 94.19 124 GLU A O 1
ATOM 1034 N N . GLN A 1 125 ? -10.229 -13.089 -4.877 1.00 95.12 125 GLN A N 1
ATOM 1035 C CA . GLN A 1 125 ? -10.623 -14.260 -4.096 1.00 95.12 125 GLN A CA 1
ATOM 1036 C C . GLN A 1 125 ? -10.981 -13.888 -2.653 1.00 95.12 125 GLN A C 1
ATOM 1038 O O . GLN A 1 125 ? -10.442 -12.947 -2.063 1.00 95.12 125 GLN A O 1
ATOM 1043 N N . ASN A 1 126 ? -11.925 -14.632 -2.075 1.00 91.81 126 ASN A N 1
ATOM 1044 C CA . ASN A 1 126 ? -12.383 -14.400 -0.705 1.00 91.81 126 ASN A CA 1
ATOM 1045 C C . ASN A 1 126 ? -11.564 -15.161 0.331 1.00 91.81 126 ASN A C 1
ATOM 1047 O O . ASN A 1 126 ? -11.377 -14.655 1.438 1.00 91.81 126 ASN A O 1
ATOM 1051 N N . ARG A 1 127 ? -11.091 -16.358 -0.019 1.00 93.69 127 ARG A N 1
ATOM 1052 C CA . ARG A 1 127 ? -10.285 -17.192 0.866 1.00 93.69 127 ARG A CA 1
ATOM 1053 C C . ARG A 1 127 ? -8.807 -16.898 0.676 1.00 93.69 127 ARG A C 1
ATOM 1055 O O . ARG A 1 127 ? -8.354 -16.629 -0.436 1.00 93.69 127 ARG A O 1
ATOM 1062 N N . TYR A 1 128 ? -8.067 -16.969 1.776 1.00 94.50 128 TYR A N 1
ATOM 1063 C CA . TYR A 1 128 ? -6.621 -16.792 1.767 1.00 94.50 128 TYR A CA 1
ATOM 1064 C C . TYR A 1 128 ? -5.927 -17.887 0.953 1.00 94.50 128 TYR A C 1
ATOM 1066 O O . TYR A 1 128 ? -5.053 -17.577 0.150 1.00 94.50 128 TYR A O 1
ATOM 1074 N N . GLU A 1 129 ? -6.347 -19.143 1.119 1.00 96.44 129 GLU A N 1
ATOM 1075 C CA . GLU A 1 129 ? -5.724 -20.289 0.447 1.00 96.44 129 GLU A CA 1
ATOM 1076 C C . GLU A 1 129 ? -5.828 -20.171 -1.080 1.00 96.44 129 GLU A C 1
ATOM 1078 O O . GLU A 1 129 ? -4.828 -20.333 -1.779 1.00 96.44 129 GLU A O 1
ATOM 1083 N N . ASP A 1 130 ? -7.008 -19.795 -1.581 1.00 97.12 130 ASP A N 1
ATOM 1084 C CA . ASP A 1 130 ? -7.260 -19.609 -3.013 1.00 97.12 130 ASP A CA 1
ATOM 1085 C C . ASP A 1 130 ? -6.415 -18.452 -3.571 1.00 97.12 130 ASP A C 1
ATOM 1087 O O . ASP A 1 130 ? -5.716 -18.611 -4.573 1.00 97.12 130 ASP A O 1
ATOM 1091 N N . ALA A 1 131 ? -6.414 -17.296 -2.891 1.00 96.94 131 ALA A N 1
ATOM 1092 C CA . ALA A 1 131 ? -5.607 -16.140 -3.286 1.00 96.94 131 ALA A CA 1
ATOM 1093 C C . ALA A 1 131 ? -4.109 -16.480 -3.317 1.00 96.94 131 ALA A C 1
ATOM 1095 O O . ALA A 1 131 ? -3.404 -16.144 -4.271 1.00 96.94 131 ALA A O 1
ATOM 1096 N N . ARG A 1 132 ? -3.629 -17.188 -2.288 1.00 97.88 132 ARG A N 1
ATOM 1097 C CA . ARG A 1 132 ? -2.242 -17.639 -2.165 1.00 97.88 132 ARG A CA 1
ATOM 1098 C C . ARG A 1 132 ? -1.854 -18.560 -3.311 1.00 97.88 132 ARG A C 1
ATOM 1100 O O . ARG A 1 132 ? -0.814 -18.341 -3.927 1.00 97.88 132 ARG A O 1
ATOM 1107 N N . GLN A 1 133 ? -2.678 -19.560 -3.610 1.00 98.19 133 GLN A N 1
ATOM 1108 C CA . GLN A 1 133 ? -2.397 -20.506 -4.685 1.00 98.19 133 GLN A CA 1
ATOM 1109 C C . GLN A 1 133 ? -2.326 -19.794 -6.041 1.00 98.19 133 GLN A C 1
ATOM 1111 O O . GLN A 1 133 ? -1.357 -19.969 -6.777 1.00 98.19 133 GLN A O 1
ATOM 1116 N N . MET A 1 134 ? -3.277 -18.899 -6.327 1.00 98.38 134 MET A N 1
ATOM 1117 C CA . MET A 1 134 ? -3.268 -18.123 -7.571 1.00 98.38 134 MET A CA 1
ATOM 1118 C C . MET A 1 134 ? -2.036 -17.217 -7.706 1.00 98.38 134 MET A C 1
ATOM 1120 O O . MET A 1 134 ? -1.510 -17.062 -8.809 1.00 98.38 134 MET A O 1
ATOM 1124 N N . LEU A 1 135 ? -1.547 -16.630 -6.608 1.00 98.00 135 LEU A N 1
ATOM 1125 C CA . LEU A 1 135 ? -0.313 -15.840 -6.632 1.00 98.00 135 LEU A CA 1
ATOM 1126 C C . LEU A 1 135 ? 0.938 -16.707 -6.828 1.00 98.00 135 LEU A C 1
ATOM 1128 O O . LEU A 1 135 ? 1.850 -16.269 -7.523 1.00 98.00 135 LEU A O 1
ATOM 1132 N N . LEU A 1 136 ? 0.983 -17.927 -6.282 1.00 98.25 136 LEU A N 1
ATOM 1133 C CA . LEU A 1 136 ? 2.074 -18.876 -6.552 1.00 98.25 136 LEU A CA 1
ATOM 1134 C C . LEU A 1 136 ? 2.083 -19.325 -8.016 1.00 98.25 136 LEU A C 1
ATOM 1136 O O . LEU A 1 136 ? 3.139 -19.439 -8.631 1.00 98.25 136 LEU A O 1
ATOM 1140 N N . ASP A 1 137 ? 0.915 -19.541 -8.613 1.00 98.25 137 ASP A N 1
ATOM 1141 C CA . ASP A 1 137 ? 0.837 -19.904 -10.028 1.00 98.25 137 ASP A CA 1
ATOM 1142 C C . ASP A 1 137 ? 1.178 -18.716 -10.941 1.00 98.25 137 ASP A C 1
ATOM 1144 O O . ASP A 1 137 ? 1.828 -18.885 -11.977 1.00 98.25 137 ASP A O 1
ATOM 1148 N N . MET A 1 138 ? 0.818 -17.493 -10.535 1.00 97.81 138 MET A N 1
ATOM 1149 C CA . MET A 1 138 ? 1.301 -16.272 -11.182 1.00 97.81 138 MET A CA 1
ATOM 1150 C C . MET A 1 138 ? 2.824 -16.138 -11.077 1.00 97.81 138 MET A C 1
ATOM 1152 O O . MET A 1 138 ? 3.454 -15.737 -12.051 1.00 97.81 138 MET A O 1
ATOM 1156 N N . GLU A 1 139 ? 3.415 -16.465 -9.932 1.00 98.19 139 GLU A N 1
ATOM 1157 C CA . GLU A 1 139 ? 4.861 -16.425 -9.716 1.00 98.19 139 GLU A CA 1
ATOM 1158 C C . GLU A 1 139 ? 5.604 -17.372 -10.670 1.00 98.19 139 GLU A C 1
ATOM 1160 O O . GLU A 1 139 ? 6.510 -16.924 -11.378 1.00 98.19 139 GLU A O 1
ATOM 1165 N N . LYS A 1 140 ? 5.145 -18.623 -10.805 1.00 98.25 140 LYS A N 1
ATOM 1166 C CA . LYS A 1 140 ? 5.710 -19.593 -11.761 1.00 98.25 140 LYS A CA 1
ATOM 1167 C C . LYS A 1 140 ? 5.629 -19.083 -13.196 1.00 98.25 140 LYS A C 1
ATOM 1169 O O . LYS A 1 140 ? 6.589 -19.180 -13.959 1.00 98.25 140 LYS A O 1
ATOM 1174 N N . TRP A 1 141 ? 4.484 -18.507 -13.562 1.00 98.19 141 TRP A N 1
ATOM 1175 C CA . TRP A 1 141 ? 4.294 -17.897 -14.877 1.00 98.19 141 TRP A CA 1
ATOM 1176 C C . TRP A 1 141 ? 5.236 -16.702 -15.094 1.00 98.19 141 TRP A C 1
ATOM 1178 O O . TRP A 1 141 ? 5.815 -16.568 -16.172 1.00 98.19 141 TRP A O 1
ATOM 1188 N N . LEU A 1 142 ? 5.446 -15.865 -14.070 1.00 98.06 142 LEU A N 1
ATOM 1189 C CA . LEU A 1 142 ? 6.391 -14.749 -14.129 1.00 98.06 142 LEU A CA 1
ATOM 1190 C C . LEU A 1 142 ? 7.834 -15.227 -14.290 1.00 98.06 142 LEU A C 1
ATOM 1192 O O . LEU A 1 142 ? 8.535 -14.631 -15.101 1.00 98.06 142 LEU A O 1
ATOM 1196 N N . ARG A 1 143 ? 8.274 -16.298 -13.612 1.00 97.75 143 ARG A N 1
ATOM 1197 C CA . ARG A 1 143 ? 9.631 -16.853 -13.804 1.00 97.75 143 ARG A CA 1
ATOM 1198 C C . ARG A 1 143 ? 9.891 -17.284 -15.245 1.00 97.75 143 ARG A C 1
ATOM 1200 O O . ARG A 1 143 ? 10.967 -17.039 -15.777 1.00 97.75 143 ARG A O 1
ATOM 1207 N N . GLY A 1 144 ? 8.876 -17.820 -15.926 1.00 96.44 144 GLY A N 1
ATOM 1208 C CA . GLY A 1 144 ? 8.958 -18.136 -17.357 1.00 96.44 144 GLY A CA 1
ATOM 1209 C C . GLY A 1 144 ? 9.122 -16.916 -18.280 1.00 96.44 144 GLY A C 1
ATOM 1210 O O . GLY A 1 144 ? 9.397 -17.079 -19.467 1.00 96.44 144 GLY A O 1
ATOM 1211 N N . ILE A 1 145 ? 8.947 -15.691 -17.769 1.00 95.38 145 ILE A N 1
ATOM 1212 C CA . ILE A 1 145 ? 8.967 -14.444 -18.549 1.00 95.38 145 ILE A CA 1
ATOM 1213 C C . ILE A 1 145 ? 10.095 -13.508 -18.102 1.00 95.38 145 ILE A C 1
ATOM 1215 O O . ILE A 1 145 ? 10.823 -12.969 -18.939 1.00 95.38 145 ILE A O 1
ATOM 1219 N N . ASN A 1 146 ? 10.182 -13.226 -16.803 1.00 96.69 146 ASN A N 1
ATOM 1220 C CA . ASN A 1 146 ? 11.129 -12.304 -16.195 1.00 96.69 146 ASN A CA 1
ATOM 1221 C C . ASN A 1 146 ? 11.319 -12.611 -14.699 1.00 96.69 146 ASN A C 1
ATOM 1223 O O . ASN A 1 146 ? 10.413 -12.382 -13.896 1.00 96.69 146 ASN A O 1
ATOM 1227 N N . GLU A 1 147 ? 12.534 -13.016 -14.331 1.00 96.88 147 GLU A N 1
ATOM 1228 C CA . GLU A 1 147 ? 12.903 -13.357 -12.950 1.00 96.88 147 GLU A CA 1
ATOM 1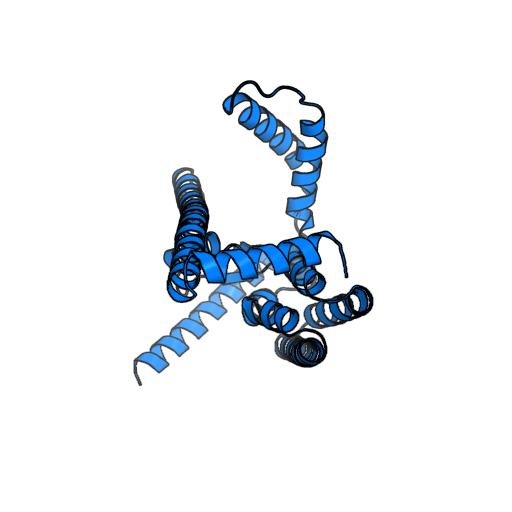229 C C . GLU A 1 147 ? 12.650 -12.206 -11.967 1.00 96.88 147 GLU A C 1
ATOM 1231 O O . GLU A 1 147 ? 11.998 -12.379 -10.943 1.00 96.88 147 GLU A O 1
ATOM 1236 N N . SER A 1 148 ? 13.048 -10.981 -12.326 1.00 96.88 148 SER A N 1
ATOM 1237 C CA . SER A 1 148 ? 12.875 -9.813 -11.455 1.00 96.88 148 SER A CA 1
ATOM 1238 C C . SER A 1 148 ? 11.408 -9.472 -11.184 1.00 96.88 148 SER A C 1
ATOM 1240 O O . SER A 1 148 ? 11.097 -8.875 -10.155 1.00 96.88 148 SER A O 1
ATOM 1242 N N . ALA A 1 149 ? 10.488 -9.822 -12.087 1.00 96.88 149 ALA A N 1
ATOM 1243 C CA . ALA A 1 149 ? 9.059 -9.657 -11.848 1.00 96.88 149 ALA A CA 1
ATOM 1244 C C . ALA A 1 149 ? 8.544 -10.661 -10.803 1.00 96.88 149 ALA A C 1
ATOM 1246 O O . ALA A 1 149 ? 7.736 -10.279 -9.953 1.00 96.88 149 ALA A O 1
ATOM 1247 N N . ALA A 1 150 ? 9.027 -11.908 -10.851 1.00 97.44 150 ALA A N 1
ATOM 1248 C CA . ALA A 1 150 ? 8.718 -12.940 -9.864 1.00 97.44 150 ALA A CA 1
ATOM 1249 C C . ALA A 1 150 ? 9.305 -12.583 -8.489 1.00 97.44 150 ALA A C 1
ATOM 1251 O O . ALA A 1 150 ? 8.570 -12.560 -7.502 1.00 97.44 150 ALA A O 1
ATOM 1252 N N . ASP A 1 151 ? 10.577 -12.178 -8.440 1.00 97.19 151 ASP A N 1
ATOM 1253 C CA . ASP A 1 151 ? 11.233 -11.707 -7.213 1.00 97.19 151 ASP A CA 1
ATOM 1254 C C . ASP A 1 151 ? 10.523 -10.486 -6.633 1.00 97.19 151 ASP A C 1
ATOM 1256 O O . ASP A 1 151 ? 10.336 -10.379 -5.420 1.00 97.19 151 ASP A O 1
ATOM 1260 N N . SER A 1 152 ? 10.066 -9.577 -7.507 1.00 95.50 152 SER A N 1
ATOM 1261 C CA . SER A 1 152 ? 9.209 -8.480 -7.085 1.00 95.50 152 SER A CA 1
ATOM 1262 C C . SER A 1 152 ? 7.975 -9.050 -6.399 1.00 95.50 152 SER A C 1
ATOM 1264 O O . SER A 1 152 ? 7.787 -8.754 -5.233 1.00 95.50 152 SER A O 1
ATOM 1266 N N . LEU A 1 153 ? 7.156 -9.898 -7.025 1.00 96.31 153 LEU A N 1
ATOM 1267 C CA . LEU A 1 153 ? 5.969 -10.465 -6.365 1.00 96.31 153 LEU A CA 1
ATOM 1268 C C . LEU A 1 153 ? 6.288 -11.101 -4.995 1.00 96.31 153 LEU A C 1
ATOM 1270 O O . LEU A 1 153 ? 5.597 -10.794 -4.020 1.00 96.31 153 LEU A O 1
ATOM 1274 N N . LEU A 1 154 ? 7.353 -11.901 -4.912 1.00 96.06 154 LEU A N 1
ATOM 1275 C CA . LEU A 1 154 ? 7.756 -12.598 -3.688 1.00 96.06 154 LEU A CA 1
ATOM 1276 C C . LEU A 1 154 ? 8.198 -11.666 -2.550 1.00 96.06 154 LEU A C 1
ATOM 1278 O O . LEU A 1 154 ? 7.897 -11.952 -1.395 1.00 96.06 154 LEU A O 1
ATOM 1282 N N . GLU A 1 155 ? 8.829 -10.526 -2.853 1.00 94.06 155 GLU A N 1
ATOM 1283 C CA . GLU A 1 155 ? 9.302 -9.546 -1.853 1.00 94.06 155 GLU A CA 1
ATOM 1284 C C . GLU A 1 155 ? 8.211 -9.035 -0.902 1.00 94.06 155 GLU A C 1
ATOM 1286 O O . GLU A 1 155 ? 8.528 -8.564 0.186 1.00 94.06 155 GLU A O 1
ATOM 1291 N N . ALA A 1 156 ? 6.941 -9.089 -1.303 1.00 92.69 156 ALA A N 1
ATOM 1292 C CA . ALA A 1 156 ? 5.823 -8.598 -0.497 1.00 92.69 156 ALA A CA 1
ATOM 1293 C C . ALA A 1 156 ? 4.676 -9.611 -0.399 1.00 92.69 156 ALA A C 1
ATOM 1295 O O . ALA A 1 156 ? 3.528 -9.205 -0.225 1.00 92.69 156 ALA A O 1
ATOM 1296 N N . PHE A 1 157 ? 4.956 -10.899 -0.614 1.00 94.56 157 PHE A N 1
ATOM 1297 C CA . PHE A 1 157 ? 3.940 -11.927 -0.849 1.00 94.56 157 PHE A CA 1
ATOM 1298 C C . PHE A 1 157 ? 2.956 -12.089 0.316 1.00 94.56 157 PHE A C 1
ATOM 1300 O O . PHE A 1 157 ? 1.741 -12.114 0.117 1.00 94.56 157 PHE A O 1
ATOM 1307 N N . GLU A 1 158 ? 3.469 -12.155 1.541 1.00 92.38 158 GLU A N 1
ATOM 1308 C CA . GLU A 1 158 ? 2.627 -12.269 2.733 1.00 92.38 158 GLU A CA 1
ATOM 1309 C C . GLU A 1 158 ? 1.895 -10.952 3.007 1.00 92.38 158 GLU A C 1
ATOM 1311 O O . GLU A 1 158 ? 0.695 -10.942 3.286 1.00 92.38 158 GLU A O 1
ATOM 1316 N N . GLU A 1 159 ? 2.578 -9.818 2.833 1.00 94.50 159 GLU A N 1
ATOM 1317 C CA . GLU A 1 159 ? 2.013 -8.504 3.112 1.00 94.50 159 GLU A CA 1
ATOM 1318 C C . GLU A 1 159 ? 0.941 -8.071 2.105 1.00 94.50 159 GLU A C 1
ATOM 1320 O O . GLU A 1 159 ? 0.121 -7.213 2.429 1.00 94.50 159 GLU A O 1
ATOM 1325 N N . ILE A 1 160 ? 0.912 -8.599 0.877 1.00 95.50 160 ILE A N 1
ATOM 1326 C CA . ILE A 1 160 ? -0.203 -8.331 -0.049 1.00 95.50 160 ILE A CA 1
ATOM 1327 C C . ILE A 1 160 ? -1.469 -9.113 0.321 1.00 95.50 160 ILE A C 1
ATOM 1329 O O . ILE A 1 160 ? -2.561 -8.651 -0.021 1.00 95.50 160 ILE A O 1
ATOM 1333 N N . LEU A 1 161 ? -1.332 -10.225 1.053 1.00 95.81 161 LEU A N 1
ATOM 1334 C CA . LEU A 1 161 ? -2.424 -11.099 1.492 1.00 95.81 161 LEU A CA 1
ATOM 1335 C C . LEU A 1 161 ? -2.883 -10.849 2.940 1.00 95.81 161 LEU A C 1
ATOM 1337 O O . LEU A 1 161 ? -3.783 -11.544 3.423 1.00 95.81 161 LEU A O 1
ATOM 1341 N N . THR A 1 162 ? -2.336 -9.847 3.637 1.00 94.19 162 THR A N 1
ATOM 1342 C CA . THR A 1 162 ? -2.709 -9.535 5.029 1.00 94.19 162 THR A CA 1
ATOM 1343 C C . THR A 1 162 ? -4.218 -9.323 5.192 1.00 94.19 162 THR A C 1
ATOM 1345 O O . THR A 1 162 ? -4.812 -9.845 6.135 1.00 94.19 162 THR A O 1
ATOM 1348 N N . LEU A 1 163 ? -4.891 -8.637 4.259 1.00 94.00 163 LEU A N 1
ATOM 1349 C CA . LEU A 1 163 ? -6.352 -8.454 4.339 1.00 94.00 163 LEU A CA 1
ATOM 1350 C C . LEU A 1 163 ? -7.143 -9.768 4.211 1.00 94.00 163 LEU A C 1
ATOM 1352 O O . LEU A 1 163 ? -8.217 -9.892 4.805 1.00 94.00 163 LEU A O 1
ATOM 1356 N N . HIS A 1 164 ? -6.637 -10.743 3.451 1.00 94.12 164 HIS A N 1
ATOM 1357 C CA . HIS A 1 164 ? -7.248 -12.070 3.327 1.00 94.12 164 HIS A CA 1
ATOM 1358 C C . HIS A 1 164 ? -7.055 -12.882 4.607 1.00 94.12 164 HIS A C 1
ATOM 1360 O O . HIS A 1 164 ? -8.019 -13.473 5.092 1.00 94.12 164 HIS A O 1
ATOM 1366 N N . ARG A 1 165 ? -5.855 -12.840 5.206 1.00 91.69 165 ARG A N 1
ATOM 1367 C CA . ARG A 1 165 ? -5.561 -13.488 6.502 1.00 91.69 165 ARG A CA 1
ATOM 1368 C C . ARG A 1 165 ? -6.467 -12.973 7.617 1.00 91.69 165 ARG A C 1
ATOM 1370 O O . ARG A 1 165 ? -7.005 -13.758 8.393 1.00 91.69 165 ARG A O 1
ATOM 1377 N N . LEU A 1 166 ? -6.706 -11.662 7.641 1.00 90.69 166 LEU A N 1
ATOM 1378 C CA . LEU A 1 166 ? -7.608 -11.010 8.596 1.00 90.69 166 LEU A CA 1
ATOM 1379 C C . LEU A 1 166 ? -9.098 -11.172 8.259 1.00 90.69 166 LEU A C 1
ATOM 1381 O O . LEU A 1 166 ? -9.942 -10.656 8.989 1.00 90.69 166 LEU A O 1
ATOM 1385 N N . LYS A 1 167 ? -9.434 -11.863 7.159 1.00 91.81 167 LYS A N 1
ATOM 1386 C CA . LYS A 1 167 ? -10.812 -12.101 6.699 1.00 91.81 167 LYS A CA 1
ATOM 1387 C C . LYS A 1 167 ? -11.628 -10.810 6.581 1.00 91.81 167 LYS A C 1
ATOM 1389 O O . LYS A 1 167 ? -12.807 -10.767 6.933 1.00 91.81 167 LYS A O 1
ATOM 1394 N N . ILE A 1 168 ? -11.002 -9.745 6.077 1.00 93.12 168 ILE A N 1
ATOM 1395 C CA . ILE A 1 168 ? -11.660 -8.443 5.958 1.00 93.12 168 ILE A CA 1
ATOM 1396 C C . ILE A 1 168 ? -12.866 -8.548 5.008 1.00 93.12 168 ILE A C 1
ATOM 1398 O O . ILE A 1 168 ? -12.701 -9.021 3.873 1.00 93.12 168 ILE A O 1
ATOM 1402 N N . PRO A 1 169 ? -14.056 -8.053 5.409 1.00 93.12 169 PRO A N 1
ATOM 1403 C CA . PRO A 1 169 ? -15.242 -8.059 4.563 1.00 93.12 169 PRO A CA 1
ATOM 1404 C C . PRO A 1 169 ? -15.001 -7.380 3.216 1.00 93.12 169 PRO A C 1
ATOM 1406 O O . PRO A 1 169 ? -14.372 -6.322 3.135 1.00 93.12 169 PRO A O 1
ATOM 1409 N N . VAL A 1 170 ? -15.561 -7.956 2.149 1.00 92.25 170 VAL A N 1
ATOM 1410 C CA . VAL A 1 170 ? -15.314 -7.542 0.755 1.00 92.25 170 VAL A CA 1
ATOM 1411 C C . VAL A 1 170 ? -15.531 -6.041 0.539 1.00 92.25 170 VAL A C 1
ATOM 1413 O O . VAL A 1 170 ? -14.752 -5.390 -0.159 1.00 92.25 170 VAL A O 1
ATOM 1416 N N . LEU A 1 171 ? -16.570 -5.463 1.151 1.00 93.00 171 LEU A N 1
ATOM 1417 C CA . LEU A 1 171 ? -16.886 -4.045 0.987 1.00 93.00 171 LEU A CA 1
ATOM 1418 C C . LEU A 1 171 ? -15.811 -3.122 1.586 1.00 93.00 171 LEU A C 1
ATOM 1420 O O . LEU A 1 171 ? -15.465 -2.124 0.954 1.00 93.00 171 LEU A O 1
ATOM 1424 N N . LEU A 1 172 ? -15.261 -3.473 2.753 1.00 93.56 172 LEU A N 1
ATOM 1425 C CA . LEU A 1 172 ? -14.168 -2.736 3.394 1.00 93.56 172 LEU A CA 1
ATOM 1426 C C . LEU A 1 172 ? -12.834 -2.988 2.678 1.00 93.56 172 LEU A C 1
ATOM 1428 O O . LEU A 1 172 ? -12.072 -2.053 2.416 1.00 93.56 172 LEU A O 1
ATOM 1432 N N . ARG A 1 173 ? -12.598 -4.237 2.259 1.00 92.75 173 ARG A N 1
ATOM 1433 C CA . ARG A 1 173 ? -11.424 -4.652 1.480 1.00 92.75 173 ARG A CA 1
ATOM 1434 C C . ARG A 1 173 ? -11.280 -3.844 0.183 1.00 92.75 173 ARG A C 1
ATOM 1436 O O . ARG A 1 173 ? -10.167 -3.464 -0.173 1.00 92.75 173 ARG A O 1
ATOM 1443 N N . LYS A 1 174 ? -12.390 -3.484 -0.481 1.00 90.12 174 LYS A N 1
ATOM 1444 C CA . LYS A 1 174 ? -12.383 -2.590 -1.661 1.00 90.12 174 LYS A CA 1
ATOM 1445 C C . LYS A 1 174 ? -11.743 -1.228 -1.380 1.00 90.12 174 LYS A C 1
ATOM 1447 O O . LYS A 1 174 ? -11.050 -0.707 -2.250 1.00 90.12 174 LYS A O 1
ATOM 1452 N N . THR A 1 175 ? -11.977 -0.639 -0.205 1.00 91.19 175 THR A N 1
ATOM 1453 C CA . THR A 1 175 ? -11.344 0.637 0.160 1.00 91.19 175 THR A CA 1
ATOM 1454 C C . THR A 1 175 ? -9.873 0.443 0.514 1.00 91.19 175 THR A C 1
ATOM 1456 O O . THR A 1 175 ? -9.051 1.216 0.037 1.00 91.19 175 THR A O 1
ATOM 1459 N N . LEU A 1 176 ? -9.525 -0.601 1.272 1.00 91.12 176 LEU A N 1
ATOM 1460 C CA . LEU A 1 176 ? -8.144 -0.852 1.709 1.00 91.12 176 LEU A CA 1
ATOM 1461 C C . LEU A 1 176 ? -7.195 -1.267 0.569 1.00 91.12 176 LEU A C 1
ATOM 1463 O O . LEU A 1 176 ? -6.008 -0.961 0.619 1.00 91.12 176 LEU A O 1
ATOM 1467 N N . HIS A 1 177 ? -7.703 -1.914 -0.484 1.00 90.69 177 HIS A N 1
ATOM 1468 C CA . HIS A 1 177 ? -6.933 -2.177 -1.708 1.00 90.69 177 HIS A CA 1
ATOM 1469 C C . HIS A 1 177 ? -6.912 -1.000 -2.690 1.00 90.69 177 HIS A C 1
ATOM 1471 O O . HIS A 1 177 ? -6.278 -1.100 -3.737 1.00 90.69 177 HIS A O 1
ATOM 1477 N N . SER A 1 178 ? -7.611 0.099 -2.411 1.00 88.44 178 SER A N 1
ATOM 1478 C CA . SER A 1 178 ? -7.621 1.274 -3.279 1.00 88.44 178 SER A CA 1
ATOM 1479 C C . SER A 1 178 ? -6.642 2.326 -2.772 1.00 88.44 178 SER A C 1
ATOM 1481 O O . SER A 1 178 ? -6.534 2.572 -1.576 1.00 88.44 178 SER A O 1
ATOM 1483 N N . THR A 1 179 ? -5.975 3.017 -3.693 1.00 88.00 179 THR A N 1
ATOM 1484 C CA . THR A 1 179 ? -5.195 4.219 -3.373 1.00 88.00 179 THR A CA 1
ATOM 1485 C C . THR A 1 179 ? -6.048 5.484 -3.412 1.00 88.00 179 THR A C 1
ATOM 1487 O O . THR A 1 179 ? -5.568 6.545 -3.029 1.00 88.00 179 THR A O 1
ATOM 1490 N N . ASN A 1 180 ? -7.311 5.393 -3.848 1.00 88.88 180 ASN A N 1
ATOM 1491 C CA . ASN A 1 180 ? -8.179 6.551 -4.054 1.00 88.88 180 ASN A CA 1
ATOM 1492 C C . ASN A 1 180 ? -8.316 7.448 -2.818 1.00 88.88 180 ASN A C 1
ATOM 1494 O O . ASN A 1 180 ? -8.232 8.655 -3.018 1.00 88.88 180 ASN A O 1
ATOM 1498 N N . PRO A 1 181 ? -8.477 6.933 -1.577 1.00 86.44 181 PRO A N 1
ATOM 1499 C CA . PRO A 1 181 ? -8.617 7.798 -0.402 1.00 86.44 181 PRO A CA 1
ATOM 1500 C C . PRO A 1 181 ? -7.458 8.785 -0.210 1.00 86.44 181 PRO A C 1
ATOM 1502 O O . PRO A 1 181 ? -7.664 9.877 0.308 1.00 86.44 181 PRO A O 1
ATOM 1505 N N . ILE A 1 182 ? -6.254 8.415 -0.650 1.00 88.12 182 ILE A N 1
ATOM 1506 C CA . ILE A 1 182 ? -5.050 9.239 -0.523 1.00 88.12 182 ILE A CA 1
ATOM 1507 C C . ILE A 1 182 ? -4.773 9.978 -1.842 1.00 88.12 182 ILE A C 1
ATOM 1509 O O . ILE A 1 182 ? -4.539 11.185 -1.850 1.00 88.12 182 ILE A O 1
ATOM 1513 N N . GLU A 1 183 ? -4.868 9.287 -2.980 1.00 90.00 183 GLU A N 1
ATOM 1514 C CA . GLU A 1 183 ? -4.571 9.862 -4.296 1.00 90.00 183 GLU A CA 1
ATOM 1515 C C . GLU A 1 183 ? -5.553 10.952 -4.720 1.00 90.00 183 GLU A C 1
ATOM 1517 O O . GLU A 1 183 ? -5.140 11.904 -5.379 1.00 90.00 183 GLU A O 1
ATOM 1522 N N . SER A 1 184 ? -6.831 10.874 -4.329 1.00 91.56 184 SER A N 1
ATOM 1523 C CA . SER A 1 184 ? -7.778 11.955 -4.624 1.00 91.56 184 SER A CA 1
ATOM 1524 C C . SER A 1 184 ? -7.380 13.251 -3.923 1.00 91.56 184 SER A C 1
ATOM 1526 O O . SER A 1 184 ? -7.477 14.329 -4.504 1.00 91.56 184 SER A O 1
ATOM 1528 N N . MET A 1 185 ? -6.896 13.146 -2.682 1.00 92.44 185 MET A N 1
ATOM 1529 C CA . MET A 1 185 ? -6.388 14.282 -1.920 1.00 92.44 185 MET A CA 1
ATOM 1530 C C . MET A 1 185 ? -5.097 14.818 -2.542 1.00 92.44 185 MET A C 1
ATOM 1532 O O . MET A 1 185 ? -4.990 16.017 -2.784 1.00 92.44 185 MET A O 1
ATOM 1536 N N . PHE A 1 186 ? -4.148 13.940 -2.879 1.00 91.62 186 PHE A N 1
ATOM 1537 C CA . PHE A 1 186 ? -2.906 14.347 -3.540 1.00 91.62 186 PHE A CA 1
ATOM 1538 C C . PHE A 1 186 ? -3.137 14.974 -4.916 1.00 91.62 186 PHE A C 1
ATOM 1540 O O . PHE A 1 186 ? -2.420 15.901 -5.282 1.00 91.62 186 PHE A O 1
ATOM 1547 N N . SER A 1 187 ? -4.139 14.515 -5.669 1.00 92.88 187 SER A N 1
ATOM 1548 C CA . SER A 1 187 ? -4.524 15.148 -6.932 1.00 92.88 187 SER A CA 1
ATOM 1549 C C . SER A 1 187 ? -4.976 16.585 -6.708 1.00 92.88 187 SER A C 1
ATOM 1551 O O . SER A 1 187 ? -4.463 17.478 -7.366 1.00 92.88 187 SER A O 1
ATOM 1553 N N . MET A 1 188 ? -5.848 16.828 -5.723 1.00 91.56 188 MET A N 1
ATOM 1554 C CA . MET A 1 188 ? -6.295 18.189 -5.404 1.00 91.56 188 MET A CA 1
ATOM 1555 C C . MET A 1 188 ? -5.143 19.095 -4.964 1.00 91.56 188 MET A C 1
ATOM 1557 O O . MET A 1 188 ? -5.121 20.262 -5.343 1.00 91.56 188 MET A O 1
ATOM 1561 N N . VAL A 1 189 ? -4.176 18.566 -4.206 1.00 91.94 189 VAL A N 1
ATOM 1562 C CA . VAL A 1 189 ? -2.950 19.303 -3.859 1.00 91.94 189 VAL A CA 1
ATOM 1563 C C . VAL A 1 189 ? -2.178 19.684 -5.119 1.00 91.94 189 VAL A C 1
ATOM 1565 O O . VAL A 1 189 ? -1.873 20.857 -5.297 1.00 91.94 189 VAL A O 1
ATOM 1568 N N . ARG A 1 190 ? -1.915 18.733 -6.025 1.00 92.75 190 ARG A N 1
ATOM 1569 C CA . ARG A 1 190 ? -1.204 19.006 -7.287 1.00 92.75 190 ARG A CA 1
ATOM 1570 C C . ARG A 1 190 ? -1.928 20.036 -8.155 1.00 92.75 190 ARG A C 1
ATOM 1572 O O . ARG A 1 190 ? -1.272 20.916 -8.707 1.00 92.75 190 ARG A O 1
ATOM 1579 N N . ASP A 1 191 ? -3.251 19.953 -8.240 1.00 91.38 191 ASP A N 1
ATOM 1580 C CA . ASP A 1 191 ? -4.064 20.866 -9.046 1.00 91.38 191 ASP A CA 1
ATOM 1581 C C . ASP A 1 191 ? -4.076 22.284 -8.453 1.00 91.38 191 ASP A C 1
ATOM 1583 O O . ASP A 1 191 ? -3.849 23.264 -9.163 1.00 91.38 191 ASP A O 1
ATOM 1587 N N . ALA A 1 192 ? -4.296 22.409 -7.140 1.00 88.75 192 ALA A N 1
ATOM 1588 C CA . ALA A 1 192 ? -4.348 23.701 -6.458 1.00 88.75 192 ALA A CA 1
ATOM 1589 C C . ALA A 1 192 ? -2.971 24.379 -6.392 1.00 88.75 192 ALA A C 1
ATOM 1591 O O . ALA A 1 192 ? -2.847 25.580 -6.644 1.00 88.75 192 ALA A O 1
ATOM 1592 N N . GLU A 1 193 ? -1.925 23.612 -6.082 1.00 89.25 193 GLU A N 1
ATOM 1593 C CA . GLU A 1 193 ? -0.563 24.127 -5.960 1.00 89.25 193 GLU A CA 1
ATOM 1594 C C . GLU A 1 193 ? 0.136 24.327 -7.313 1.00 89.25 193 GLU A C 1
ATOM 1596 O O . GLU A 1 193 ? 1.058 25.135 -7.405 1.00 89.25 193 GLU A O 1
ATOM 1601 N N . GLY A 1 194 ? -0.323 23.687 -8.396 1.00 87.56 194 GLY A N 1
ATOM 1602 C CA . GLY A 1 194 ? 0.276 23.815 -9.735 1.00 87.56 194 GLY A CA 1
ATOM 1603 C C . GLY A 1 194 ? 0.292 25.248 -10.295 1.00 87.56 194 GLY A C 1
ATOM 1604 O O . GLY A 1 194 ? 1.116 25.593 -11.157 1.00 87.56 194 GLY A O 1
ATOM 1605 N N . ASN A 1 195 ? -0.575 26.117 -9.770 1.00 83.94 195 ASN A N 1
ATOM 1606 C CA . ASN A 1 195 ? -0.631 27.539 -10.113 1.00 83.94 195 ASN A CA 1
ATOM 1607 C C . ASN A 1 195 ? 0.382 28.398 -9.337 1.00 83.94 195 ASN A C 1
ATOM 1609 O O . ASN A 1 195 ? 0.663 29.531 -9.732 1.00 83.94 195 ASN A O 1
ATOM 1613 N N . ILE A 1 196 ? 0.989 27.872 -8.273 1.00 87.38 196 ILE A N 1
ATOM 1614 C CA . ILE A 1 196 ? 1.962 28.593 -7.451 1.00 87.38 196 ILE A CA 1
ATOM 1615 C C . ILE A 1 196 ? 3.329 28.537 -8.137 1.00 87.38 196 ILE A C 1
ATOM 1617 O O . ILE A 1 196 ? 4.065 27.559 -8.050 1.00 87.38 196 ILE A O 1
ATOM 1621 N N . LYS A 1 197 ? 3.702 29.616 -8.830 1.00 84.88 197 LYS A N 1
ATOM 1622 C CA . LYS A 1 197 ? 4.966 29.667 -9.592 1.00 84.88 197 LYS A CA 1
ATOM 1623 C C . LYS A 1 197 ? 6.191 30.041 -8.759 1.00 84.88 197 LYS A C 1
ATOM 1625 O O . LYS A 1 197 ? 7.315 29.821 -9.197 1.00 84.88 197 LYS A O 1
ATOM 1630 N N . ARG A 1 198 ? 6.000 30.646 -7.582 1.00 87.00 198 ARG A N 1
ATOM 1631 C CA . ARG A 1 198 ? 7.097 31.155 -6.741 1.00 87.00 198 ARG A CA 1
ATOM 1632 C C . ARG A 1 198 ? 6.853 30.855 -5.266 1.00 87.00 198 ARG A C 1
ATOM 1634 O O . ARG A 1 198 ? 6.199 31.628 -4.567 1.00 87.00 198 ARG A O 1
ATOM 1641 N N . TYR A 1 199 ? 7.435 29.763 -4.781 1.00 89.50 199 TYR A N 1
ATOM 1642 C CA . TYR A 1 199 ? 7.533 29.497 -3.348 1.00 89.50 199 TYR A CA 1
ATOM 1643 C C . TYR A 1 199 ? 8.672 30.324 -2.751 1.00 89.50 199 TYR A C 1
ATOM 1645 O O . TYR A 1 199 ? 9.804 30.257 -3.218 1.00 89.50 199 TYR A O 1
ATOM 1653 N N . ARG A 1 200 ? 8.379 31.124 -1.719 1.00 83.44 200 ARG A N 1
ATOM 1654 C CA . ARG A 1 200 ? 9.390 31.996 -1.095 1.00 83.44 200 ARG A CA 1
ATOM 1655 C C . ARG A 1 200 ? 10.196 31.301 0.004 1.00 83.44 200 ARG A C 1
ATOM 1657 O O . ARG A 1 200 ? 11.385 31.556 0.134 1.00 83.44 200 ARG A O 1
ATOM 1664 N N . ARG A 1 201 ? 9.544 30.490 0.845 1.00 86.94 201 ARG A N 1
ATOM 1665 C CA . ARG A 1 201 ? 10.137 29.800 2.011 1.00 86.94 201 ARG A CA 1
ATOM 1666 C C . ARG A 1 201 ? 9.321 28.555 2.360 1.00 86.94 201 ARG A C 1
ATOM 1668 O O . ARG A 1 201 ? 8.123 28.530 2.088 1.00 86.94 201 ARG A O 1
ATOM 1675 N N . GLY A 1 202 ? 9.912 27.596 3.079 1.00 86.25 202 GLY A N 1
ATOM 1676 C CA . GLY A 1 202 ? 9.222 26.364 3.501 1.00 86.25 202 GLY A CA 1
ATOM 1677 C C . GLY A 1 202 ? 7.922 26.597 4.289 1.00 86.25 202 GLY A C 1
ATOM 1678 O O . GLY A 1 202 ? 6.938 25.898 4.071 1.00 86.25 202 GLY A O 1
ATOM 1679 N N . LYS A 1 203 ? 7.856 27.653 5.118 1.00 91.12 203 LYS A N 1
ATOM 1680 C CA . LYS A 1 203 ? 6.618 28.042 5.826 1.00 91.12 203 LYS A CA 1
ATOM 1681 C C . LYS A 1 203 ? 5.463 28.380 4.874 1.00 91.12 203 LYS A C 1
ATOM 1683 O O . LYS A 1 203 ? 4.311 28.120 5.200 1.00 91.12 203 LYS A O 1
ATOM 1688 N N . MET A 1 204 ? 5.752 28.971 3.712 1.00 90.94 204 MET A N 1
ATOM 1689 C CA . MET A 1 204 ? 4.731 29.272 2.704 1.00 90.94 204 MET A CA 1
ATOM 1690 C C . MET A 1 204 ? 4.184 27.978 2.098 1.00 90.94 204 MET A C 1
ATOM 1692 O O . MET A 1 204 ? 2.971 27.833 2.004 1.00 90.94 204 MET A O 1
ATOM 1696 N N . THR A 1 205 ? 5.061 27.030 1.756 1.00 90.06 205 THR A N 1
ATOM 1697 C CA . THR A 1 205 ? 4.668 25.710 1.241 1.00 90.06 205 THR A CA 1
ATOM 1698 C C . THR A 1 205 ? 3.788 24.963 2.240 1.00 90.06 205 THR A C 1
ATOM 1700 O O . THR A 1 205 ? 2.722 24.489 1.875 1.00 90.06 205 THR A O 1
ATOM 1703 N N . GLN A 1 206 ? 4.168 24.940 3.521 1.00 91.31 206 GLN A N 1
ATOM 1704 C CA . GLN A 1 206 ? 3.373 24.295 4.573 1.00 91.31 206 GLN A CA 1
ATOM 1705 C C . GLN A 1 206 ? 1.984 24.925 4.743 1.00 91.31 206 GLN A C 1
ATOM 1707 O O . GLN A 1 206 ? 1.014 24.202 4.947 1.00 91.31 206 GLN A O 1
ATOM 1712 N N . ARG A 1 207 ? 1.870 26.258 4.648 1.00 91.88 207 ARG A N 1
ATOM 1713 C CA . ARG A 1 207 ? 0.576 26.960 4.734 1.00 91.88 207 ARG A CA 1
ATOM 1714 C C . ARG A 1 207 ? -0.334 26.636 3.555 1.00 91.88 207 ARG A C 1
ATOM 1716 O O . ARG A 1 207 ? -1.517 26.402 3.776 1.00 91.88 207 ARG A O 1
ATOM 1723 N N . TRP A 1 208 ? 0.210 26.614 2.338 1.00 92.25 208 TRP A N 1
ATOM 1724 C CA . TRP A 1 208 ? -0.548 26.210 1.154 1.00 92.25 208 TRP A CA 1
ATOM 1725 C C . TRP A 1 208 ? -1.014 24.767 1.270 1.00 92.25 208 TRP A C 1
ATOM 1727 O O . TRP A 1 208 ? -2.217 24.531 1.219 1.00 92.25 208 TRP A O 1
ATOM 1737 N N . LEU A 1 209 ? -0.096 23.844 1.561 1.00 93.06 209 LEU A N 1
ATOM 1738 C CA . LEU A 1 209 ? -0.428 22.439 1.757 1.00 93.06 209 LEU A CA 1
ATOM 1739 C C . LEU A 1 209 ? -1.531 22.269 2.808 1.00 93.06 209 LEU A C 1
ATOM 1741 O O . LEU A 1 209 ? -2.540 21.628 2.537 1.00 93.06 209 LEU A O 1
ATOM 1745 N N . ALA A 1 210 ? -1.395 22.897 3.980 1.00 93.75 210 ALA A N 1
ATOM 1746 C CA . ALA A 1 210 ? -2.411 22.835 5.030 1.00 93.75 210 ALA A CA 1
ATOM 1747 C C . ALA A 1 210 ? -3.771 23.384 4.565 1.00 93.75 210 ALA A C 1
ATOM 1749 O O . ALA A 1 210 ? -4.797 22.755 4.815 1.00 93.75 210 ALA A O 1
ATOM 1750 N N . ALA A 1 211 ? -3.795 24.517 3.857 1.00 93.62 211 ALA A N 1
ATOM 1751 C CA . ALA A 1 211 ? -5.030 25.101 3.338 1.00 93.62 211 ALA A CA 1
ATOM 1752 C C . ALA A 1 211 ? -5.717 24.186 2.311 1.00 93.62 211 ALA A C 1
ATOM 1754 O O . ALA A 1 211 ? -6.935 24.000 2.374 1.00 93.62 211 ALA A O 1
ATOM 1755 N N . VAL A 1 212 ? -4.955 23.572 1.398 1.00 92.75 212 VAL A N 1
ATOM 1756 C CA . VAL A 1 212 ? -5.524 22.639 0.415 1.00 92.75 212 VAL A CA 1
ATOM 1757 C C . VAL A 1 212 ? -6.004 21.354 1.089 1.00 92.75 212 VAL A C 1
ATOM 1759 O O . VAL A 1 212 ? -7.072 20.861 0.738 1.00 92.75 212 VAL A O 1
ATOM 1762 N N . LEU A 1 213 ? -5.278 20.833 2.084 1.00 94.19 213 LEU A N 1
ATOM 1763 C CA . LEU A 1 213 ? -5.703 19.652 2.844 1.00 94.19 213 LEU A CA 1
ATOM 1764 C C . LEU A 1 213 ? -7.011 19.905 3.612 1.00 94.19 213 LEU A C 1
ATOM 1766 O O . LEU A 1 213 ? -7.920 19.082 3.532 1.00 94.19 213 LEU A O 1
ATOM 1770 N N . LEU A 1 214 ? -7.156 21.063 4.266 1.00 94.50 214 LEU A N 1
ATOM 1771 C CA . LEU A 1 214 ? -8.405 21.468 4.930 1.00 94.50 214 LEU A CA 1
ATOM 1772 C C . LEU A 1 214 ? -9.567 21.639 3.939 1.00 94.50 214 LEU A C 1
ATOM 1774 O O . LEU A 1 214 ? -10.723 21.363 4.254 1.00 94.50 214 LEU A O 1
ATOM 1778 N N . PHE A 1 215 ? -9.286 22.098 2.718 1.00 93.12 215 PHE A N 1
ATOM 1779 C CA . PHE A 1 215 ? -10.298 22.157 1.665 1.00 93.12 215 PHE A CA 1
ATOM 1780 C C . PHE A 1 215 ? -10.680 20.758 1.155 1.00 93.12 215 PHE A C 1
ATOM 1782 O O . PHE A 1 215 ? -11.864 20.469 0.971 1.00 93.12 215 PHE A O 1
ATOM 1789 N N . ALA A 1 216 ? -9.690 19.887 0.954 1.00 92.62 216 ALA A N 1
ATOM 1790 C CA . ALA A 1 216 ? -9.866 18.509 0.511 1.00 92.62 216 ALA A CA 1
ATOM 1791 C C . ALA A 1 216 ? -10.709 17.685 1.493 1.00 92.62 216 ALA A C 1
ATOM 1793 O O . ALA A 1 216 ? -11.564 16.912 1.055 1.00 92.62 216 ALA A O 1
ATOM 1794 N N . GLU A 1 217 ? -10.508 17.893 2.797 1.00 93.62 217 GLU A N 1
ATOM 1795 C CA . GLU A 1 217 ? -11.240 17.229 3.881 1.00 93.62 217 GLU A CA 1
ATOM 1796 C C . GLU A 1 217 ? -12.762 17.347 3.719 1.00 93.62 217 GLU A C 1
ATOM 1798 O O . GLU A 1 217 ? -13.487 16.372 3.907 1.00 93.62 217 GLU A O 1
ATOM 1803 N N . LYS A 1 218 ? -13.261 18.499 3.249 1.00 92.88 218 LYS A N 1
ATOM 1804 C CA . LYS A 1 218 ? -14.701 18.739 3.027 1.00 92.88 218 LYS A CA 1
ATOM 1805 C C . LYS A 1 218 ? -15.338 17.779 2.017 1.00 92.88 218 LYS A C 1
ATOM 1807 O O . LYS A 1 218 ? -16.558 17.660 1.962 1.00 92.88 218 LYS A O 1
ATOM 1812 N N . ARG A 1 219 ? -14.530 17.121 1.181 1.00 90.56 219 ARG A N 1
ATOM 1813 C CA . ARG A 1 219 ? -14.977 16.156 0.164 1.00 90.56 219 ARG A CA 1
ATOM 1814 C C . ARG A 1 219 ? -14.817 14.707 0.615 1.00 90.56 219 ARG A C 1
ATOM 1816 O O . ARG A 1 219 ? -15.138 13.797 -0.156 1.00 90.56 219 ARG A O 1
ATOM 1823 N N . PHE A 1 220 ? -14.301 14.470 1.821 1.00 92.31 220 PHE A N 1
ATOM 1824 C CA . PHE A 1 220 ? -14.086 13.121 2.317 1.00 92.31 220 PHE A CA 1
ATOM 1825 C C . PHE A 1 220 ? -15.421 12.420 2.527 1.00 92.31 220 PHE A C 1
ATOM 1827 O O . PHE A 1 220 ? -16.376 12.953 3.086 1.00 92.31 220 PHE A O 1
ATOM 1834 N N . ARG A 1 221 ? -15.484 11.189 2.025 1.00 91.19 221 ARG A N 1
ATOM 1835 C CA . ARG A 1 221 ? -16.651 10.324 2.155 1.00 91.19 221 ARG A CA 1
ATOM 1836 C C . ARG A 1 221 ? -16.361 9.271 3.205 1.00 91.19 221 ARG A C 1
ATOM 1838 O O . ARG A 1 221 ? -15.222 8.829 3.355 1.00 91.19 221 ARG A O 1
ATOM 1845 N N . ARG A 1 222 ? -17.413 8.825 3.887 1.00 92.69 222 ARG A N 1
ATOM 1846 C CA . ARG A 1 222 ? -17.322 7.696 4.812 1.00 92.69 222 ARG A CA 1
ATOM 1847 C C . ARG A 1 222 ? -16.759 6.468 4.088 1.00 92.69 222 ARG A C 1
ATOM 1849 O O . ARG A 1 222 ? -17.124 6.189 2.944 1.00 92.69 222 ARG A O 1
ATOM 1856 N N . VAL A 1 223 ? -15.871 5.742 4.763 1.00 92.56 223 VAL A N 1
ATOM 1857 C CA . VAL A 1 223 ? -15.255 4.515 4.242 1.00 92.56 223 VAL A CA 1
ATOM 1858 C C . VAL A 1 223 ? -16.334 3.479 3.913 1.00 92.56 223 VAL A C 1
ATOM 1860 O O . VAL A 1 223 ? -17.297 3.294 4.662 1.00 92.56 223 VAL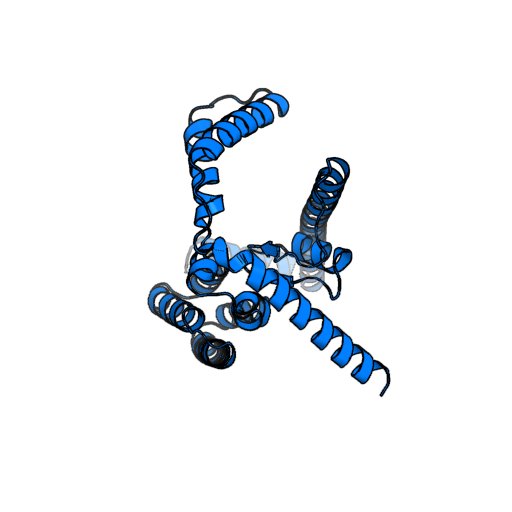 A O 1
ATOM 1863 N N . LYS A 1 224 ? -16.189 2.789 2.777 1.00 92.44 224 LYS A N 1
ATOM 1864 C CA . LYS A 1 224 ? -17.107 1.706 2.409 1.00 92.44 224 LYS A CA 1
ATOM 1865 C C . LYS A 1 224 ? -16.943 0.559 3.401 1.00 92.44 224 LYS A C 1
ATOM 1867 O O . LYS A 1 224 ? -15.824 0.190 3.729 1.00 92.44 224 LYS A O 1
ATOM 1872 N N . GLY A 1 225 ? -18.054 0.002 3.880 1.00 92.75 225 GLY A N 1
ATOM 1873 C CA . GLY A 1 225 ? -18.011 -1.055 4.893 1.00 92.75 225 GLY A CA 1
ATOM 1874 C C . GLY A 1 225 ? -17.620 -0.561 6.289 1.00 92.75 225 GLY A C 1
ATOM 1875 O O . GLY A 1 225 ? -17.191 -1.364 7.103 1.00 92.75 225 GLY A O 1
ATOM 1876 N N . PHE A 1 226 ? -17.771 0.737 6.597 1.00 94.00 226 PHE A N 1
ATOM 1877 C CA . PHE A 1 226 ? -17.439 1.277 7.925 1.00 94.00 226 PHE A CA 1
ATOM 1878 C C . PHE A 1 226 ? -18.140 0.543 9.082 1.00 94.00 226 PHE A C 1
ATOM 1880 O O . PHE A 1 226 ? -17.566 0.420 10.158 1.00 94.00 226 PHE A O 1
ATOM 1887 N N . ALA A 1 227 ? -19.359 0.040 8.859 1.00 94.75 227 ALA A N 1
ATOM 1888 C CA . ALA A 1 227 ? -20.130 -0.670 9.876 1.00 94.75 227 ALA A CA 1
ATOM 1889 C C . ALA A 1 227 ? -19.425 -1.947 10.365 1.00 94.75 227 ALA A C 1
ATOM 1891 O O . ALA A 1 227 ? -19.535 -2.287 11.535 1.00 94.75 227 ALA A O 1
ATOM 1892 N N . SER A 1 228 ? -18.637 -2.605 9.507 1.00 93.38 228 SER A N 1
ATOM 1893 C CA . SER A 1 228 ? -17.908 -3.824 9.869 1.00 93.38 228 SER A CA 1
ATOM 1894 C C . SER A 1 228 ? -16.546 -3.558 10.519 1.00 93.38 228 SER A C 1
ATOM 1896 O O . SER A 1 228 ? -15.815 -4.504 10.795 1.00 93.38 228 SER A O 1
ATOM 1898 N N . ILE A 1 229 ? -16.149 -2.294 10.729 1.00 91.81 229 ILE A N 1
ATOM 1899 C CA . ILE A 1 229 ? -14.848 -1.968 11.341 1.00 91.81 229 ILE A CA 1
ATOM 1900 C C . ILE A 1 229 ? -14.773 -2.516 12.771 1.00 91.81 229 ILE A C 1
ATOM 1902 O O . ILE A 1 229 ? -13.743 -3.068 13.146 1.00 91.81 229 ILE A O 1
ATOM 1906 N N . GLY A 1 230 ? -15.858 -2.419 13.547 1.00 90.44 230 GLY A N 1
ATOM 1907 C CA . GLY A 1 230 ? -15.898 -2.956 14.912 1.00 90.44 230 GLY A CA 1
ATOM 1908 C C . GLY A 1 230 ? -15.662 -4.469 14.957 1.00 90.44 230 GLY A C 1
ATOM 1909 O O . GLY A 1 230 ? -14.877 -4.947 15.771 1.00 90.44 230 GLY A O 1
ATOM 1910 N N . ASP A 1 231 ? -16.272 -5.215 14.035 1.00 90.56 231 ASP A N 1
ATOM 1911 C CA . ASP A 1 231 ? -16.091 -6.668 13.936 1.00 90.56 231 ASP A CA 1
ATOM 1912 C C . ASP A 1 231 ? -14.674 -7.033 13.494 1.00 90.56 231 ASP A C 1
ATOM 1914 O O . ASP A 1 231 ? -14.072 -7.963 14.025 1.00 90.56 231 ASP A O 1
ATOM 1918 N N . VAL A 1 232 ? -14.104 -6.264 12.563 1.00 90.75 232 VAL A N 1
ATOM 1919 C CA . VAL A 1 232 ? -12.711 -6.431 12.137 1.00 90.75 232 VAL A CA 1
ATOM 1920 C C . VAL A 1 232 ? -11.744 -6.210 13.295 1.00 90.75 232 VAL A C 1
ATOM 1922 O O . VAL A 1 232 ? -10.804 -6.986 13.433 1.00 90.75 232 VAL A O 1
ATOM 1925 N N . ILE A 1 233 ? -11.970 -5.208 14.148 1.00 89.56 233 ILE A N 1
ATOM 1926 C CA . ILE A 1 233 ? -11.125 -4.978 15.329 1.00 89.56 233 ILE A CA 1
ATOM 1927 C C . ILE A 1 233 ? -11.164 -6.200 16.256 1.00 89.56 233 ILE A C 1
ATOM 1929 O O . ILE A 1 233 ? -10.106 -6.697 16.632 1.00 89.56 233 ILE A O 1
ATOM 1933 N N . LYS A 1 234 ? -12.351 -6.756 16.530 1.00 87.81 234 LYS A N 1
ATOM 1934 C CA . LYS A 1 234 ? -12.501 -7.985 17.335 1.00 87.81 234 LYS A CA 1
ATOM 1935 C C . LYS A 1 234 ? -11.821 -9.200 16.693 1.00 87.81 234 LYS A C 1
ATOM 1937 O O . LYS A 1 234 ? -11.187 -10.002 17.374 1.00 87.81 234 LYS A O 1
ATOM 1942 N N . LEU A 1 235 ? -11.918 -9.344 15.370 1.00 85.88 235 LEU A N 1
ATOM 1943 C CA . LEU A 1 235 ? -11.231 -10.411 14.633 1.00 85.88 235 LEU A CA 1
ATOM 1944 C C . LEU A 1 235 ? -9.712 -10.257 14.712 1.00 85.88 235 LEU A C 1
ATOM 1946 O O . LEU A 1 235 ? -9.004 -11.237 14.944 1.00 85.88 235 LEU A O 1
ATOM 1950 N N . MET A 1 236 ? -9.211 -9.031 14.558 1.00 86.12 236 MET A N 1
ATOM 1951 C CA . MET A 1 236 ? -7.800 -8.725 14.757 1.00 86.12 236 MET A CA 1
ATOM 1952 C C . MET A 1 236 ? -7.387 -9.054 16.189 1.00 86.12 236 MET A C 1
ATOM 1954 O O . MET A 1 236 ? -6.272 -9.537 16.367 1.00 86.12 236 MET A O 1
ATOM 1958 N N . GLU A 1 237 ? -8.257 -8.823 17.183 1.00 82.25 237 GLU A N 1
ATOM 1959 C CA . GLU A 1 237 ? -8.060 -9.201 18.588 1.00 82.25 237 GLU A CA 1
ATOM 1960 C C . GLU A 1 237 ? -7.791 -10.686 18.771 1.00 82.25 237 GLU A C 1
ATOM 1962 O O . GLU A 1 237 ? -6.681 -11.066 19.163 1.00 82.25 237 GLU A O 1
ATOM 1967 N N . ALA A 1 238 ? -8.730 -11.512 18.330 1.00 78.12 238 ALA A N 1
ATOM 1968 C CA . ALA A 1 238 ? -8.596 -12.960 18.378 1.00 78.12 238 ALA A CA 1
ATOM 1969 C C . ALA A 1 238 ? -7.395 -13.487 17.566 1.00 78.12 238 ALA A C 1
ATOM 1971 O O . ALA A 1 238 ? -6.786 -14.489 17.936 1.00 78.12 238 ALA A O 1
ATOM 1972 N N . TYR A 1 239 ? -7.033 -12.833 16.454 1.00 72.50 239 TYR A N 1
ATOM 1973 C CA . TYR A 1 239 ? -5.927 -13.276 15.598 1.00 72.50 239 TYR A CA 1
ATOM 1974 C C . TYR A 1 239 ? -4.563 -13.163 16.298 1.00 72.50 239 TYR A C 1
ATOM 1976 O O . TYR A 1 239 ? -3.782 -14.111 16.289 1.00 72.50 239 TYR A O 1
ATOM 1984 N N . GLY A 1 240 ? -4.276 -12.029 16.949 1.00 67.69 240 GLY A N 1
ATOM 1985 C CA . GLY A 1 240 ? -2.964 -11.851 17.594 1.00 67.69 240 GLY A CA 1
ATOM 1986 C C . GLY A 1 240 ? -2.769 -12.672 18.873 1.00 67.69 240 GLY A C 1
ATOM 1987 O O . GLY A 1 240 ? -1.629 -12.942 19.226 1.00 67.69 240 GLY A O 1
ATOM 1988 N N . GLU A 1 241 ? -3.844 -13.110 19.534 1.00 64.94 241 GLU A N 1
ATOM 1989 C CA . GLU A 1 241 ? -3.745 -14.040 20.674 1.00 64.94 241 GLU A CA 1
ATOM 1990 C C . GLU A 1 241 ? -3.312 -15.443 20.220 1.00 64.94 241 GLU A C 1
ATOM 1992 O O . GLU A 1 241 ? -2.500 -16.092 20.876 1.00 64.94 241 GLU A O 1
ATOM 1997 N N . ARG A 1 242 ? -3.790 -15.889 19.049 1.00 62.12 242 ARG A N 1
ATOM 1998 C CA . ARG A 1 242 ? -3.433 -17.195 18.468 1.00 62.12 242 ARG A CA 1
ATOM 1999 C C . ARG A 1 242 ? -1.989 -17.248 17.976 1.00 62.12 242 ARG A C 1
ATOM 2001 O O . ARG A 1 242 ? -1.319 -18.249 18.211 1.00 62.12 242 ARG A O 1
ATOM 2008 N N . GLU A 1 243 ? -1.501 -16.188 17.326 1.00 60.50 243 GLU A N 1
ATOM 2009 C CA . GLU A 1 243 ? -0.100 -16.148 16.878 1.00 60.50 243 GLU A CA 1
ATOM 2010 C C . GLU A 1 243 ? 0.882 -16.023 18.052 1.00 60.50 243 GLU A C 1
ATOM 2012 O O . GLU A 1 243 ? 1.941 -16.648 18.021 1.00 60.50 243 GLU A O 1
ATOM 2017 N N . GLN A 1 244 ? 0.531 -15.298 19.123 1.00 55.12 244 GLN A N 1
ATOM 2018 C CA . GLN A 1 244 ? 1.348 -15.274 20.344 1.00 55.12 244 GLN A CA 1
ATOM 2019 C C . GLN A 1 244 ? 1.426 -16.662 20.994 1.00 55.12 244 GLN A C 1
ATOM 2021 O O . GLN A 1 244 ? 2.530 -17.154 21.208 1.00 55.12 244 GLN A O 1
ATOM 2026 N N . GLY A 1 245 ? 0.291 -17.349 21.171 1.00 49.41 245 GLY A N 1
ATOM 2027 C CA . GLY A 1 245 ? 0.271 -18.701 21.743 1.00 49.41 245 GLY A CA 1
ATOM 2028 C C . GLY A 1 245 ? 1.055 -19.744 20.932 1.00 49.41 245 GLY A C 1
ATOM 2029 O O . GLY A 1 245 ? 1.740 -20.579 21.514 1.00 49.41 245 GLY A O 1
ATOM 2030 N N . GLN A 1 246 ? 1.024 -19.686 19.595 1.00 49.97 246 GLN A N 1
ATOM 2031 C CA . GLN A 1 246 ? 1.832 -20.580 18.749 1.00 49.97 246 GLN A CA 1
ATOM 2032 C C . GLN A 1 246 ? 3.334 -20.285 18.824 1.00 49.97 246 GLN A C 1
ATOM 2034 O O . GLN A 1 246 ? 4.139 -21.212 18.773 1.00 49.97 246 GLN A O 1
ATOM 2039 N N . THR A 1 247 ? 3.714 -19.012 18.960 1.00 49.16 247 THR A N 1
ATOM 2040 C CA . THR A 1 247 ? 5.129 -18.632 19.057 1.00 49.16 247 THR A CA 1
ATOM 2041 C C . THR A 1 247 ? 5.713 -19.013 20.417 1.00 49.16 247 THR A C 1
ATOM 2043 O O . THR A 1 247 ? 6.852 -19.464 20.484 1.00 49.16 247 THR A O 1
ATOM 2046 N N . ASP A 1 248 ? 4.931 -18.874 21.488 1.00 44.00 248 ASP A N 1
ATOM 2047 C CA . ASP A 1 248 ? 5.359 -19.210 22.848 1.00 44.00 248 ASP A CA 1
ATOM 2048 C C . ASP A 1 248 ? 5.510 -20.736 23.021 1.00 44.00 248 ASP A C 1
ATOM 2050 O O . ASP A 1 248 ? 6.468 -21.196 23.637 1.00 44.00 248 ASP A O 1
ATOM 2054 N N . LEU A 1 249 ? 4.643 -21.533 22.381 1.00 45.97 249 LEU A N 1
ATOM 2055 C CA . LEU A 1 249 ? 4.773 -22.996 22.314 1.00 45.97 249 LEU A CA 1
ATOM 2056 C C . LEU A 1 249 ? 5.999 -23.460 21.507 1.00 45.97 249 LEU A C 1
ATOM 2058 O O . LEU A 1 249 ? 6.605 -24.464 21.858 1.00 45.97 249 LEU A O 1
ATOM 2062 N N . GLN A 1 250 ? 6.379 -22.741 20.445 1.00 46.84 250 GLN A N 1
ATOM 2063 C CA . GLN A 1 250 ? 7.577 -23.046 19.646 1.00 46.84 250 GLN A CA 1
ATOM 2064 C C . GLN A 1 250 ? 8.891 -22.600 20.301 1.00 46.84 250 GLN A C 1
ATOM 2066 O O . GLN A 1 250 ? 9.945 -23.080 19.908 1.00 46.84 250 GLN A O 1
ATOM 2071 N N . GLN A 1 251 ? 8.850 -21.666 21.255 1.00 48.34 251 GLN A N 1
ATOM 2072 C CA . GLN A 1 251 ? 10.028 -21.224 22.013 1.00 48.34 251 GLN A CA 1
ATOM 2073 C C . GLN A 1 251 ? 10.231 -22.014 23.316 1.00 48.34 251 GLN A C 1
ATOM 2075 O O . GLN A 1 251 ? 11.307 -21.941 23.904 1.00 48.34 251 GLN A O 1
ATOM 2080 N N . ALA A 1 252 ? 9.208 -22.747 23.765 1.00 46.56 252 ALA A N 1
ATOM 2081 C CA . ALA A 1 252 ? 9.242 -23.615 24.942 1.00 46.56 252 ALA A CA 1
ATOM 2082 C C . ALA A 1 252 ? 9.538 -25.098 24.621 1.00 46.56 252 ALA A C 1
ATOM 2084 O O . ALA A 1 252 ? 9.618 -25.903 25.549 1.00 46.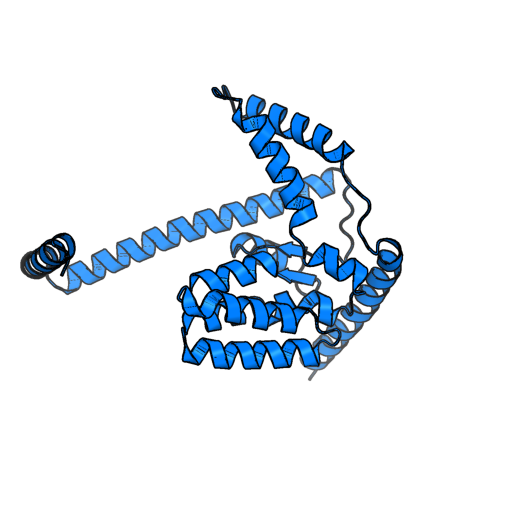56 252 ALA A O 1
ATOM 2085 N N . ALA A 1 253 ? 9.679 -25.449 23.338 1.00 40.28 253 ALA A N 1
ATOM 2086 C CA . ALA A 1 253 ? 10.046 -26.774 22.829 1.00 40.28 253 ALA A CA 1
ATOM 2087 C C . ALA A 1 253 ? 11.468 -26.752 22.254 1.00 40.28 253 ALA A C 1
ATOM 2089 O O . ALA A 1 253 ? 12.164 -27.781 22.394 1.00 40.28 253 ALA A O 1
#

pLDDT: mean 86.95, std 12.08, range [40.28, 98.38]

Radius of gyration: 23.48 Å; chains: 1; bounding box: 66×59×57 Å

Sequence (253 aa):
MKETTRKRKKAIVGFKEACGREWILEQLYRIYESGKQGFDSMMMNLGKMMAETIMYMERRGLQIPRRVIWVTDGGSGIIKTLKERFGKKLIHQRCTIHKDRNIQKHVAKKYRKEAHMRFRTALEQNRYEDARQMLLDMEKWLRGINESAADSLLEAFEEILTLHRLKIPVLLRKTLHSTNPIESMFSMVRDAEGNIKRYRRGKMTQRWLAAVLLFAEKRFRRVKGFASIGDVIKLMEAYGEREQGQTDLQQAA

Secondary structure (DSSP, 8-state):
--HHHHHHHHHHHHHHHHH-HHHHHHHHHHHHHHHHHHHHHHHHHHHHHHHHHHHHHHHTT----S--EEEES--HHHHHHHHHHHGGG-EEEE-HHHHHHHHHHHS-HHHHHHHHHHHHHHHH-SSHHHHHHHHHHHHHHHHTT-HHHHHHHHHTHHHHSHHHHTT--HHHHHHHT-SHHHHHHHHHHHHHHTT-----SHHHHHHHHHHHHHHHHTT--PPTTGGGHHHHHHHHHHHHHHHHHHHHHHH--